Protein AF-E4MRN5-F1 (afdb_monomer)

InterPro domains:
  IPR029115 Bacterial toxin 23 [PF15528] (58-237)

Organism: NCBI:txid873517

pLDDT: mean 83.66, std 15.99, range [20.12, 97.62]

Mean predicted aligned error: 7.87 Å

Secondary structure (DSSP, 8-state):
------S----TTHHHHHHHHHHHHHHHHHHSPPEEEE-SSSEEEEEEEEEEEETTEEEEEEEEEEEEEETTEEEEEEEEEEEETTEEEEEEEEEEEETTEEEEEEEEEEESTT-EEEEEEEEEETTEEEEEEEGGGTT----SEEEEEEEEETTEEEEEEEEE----TT--EETT-B-TTSPBPPPBTTB---EETT-BEEE-EEEEEEE-STTEEEEEEEE-HHHHIIIIIHHHHH-GGG--PBP-B-TT---EEEEEEEE--TT---

Structure (mmCIF, N/CA/C/O backbone):
data_AF-E4MRN5-F1
#
_entry.id   AF-E4MRN5-F1
#
loop_
_atom_site.group_PDB
_atom_site.id
_atom_site.type_symbol
_atom_site.label_atom_id
_atom_site.label_alt_id
_atom_site.label_comp_id
_atom_site.label_asym_id
_atom_site.label_entity_id
_atom_site.label_seq_id
_atom_site.pdbx_PDB_ins_code
_atom_site.Cartn_x
_atom_site.Cartn_y
_atom_site.Cartn_z
_atom_site.occupancy
_atom_site.B_iso_or_equiv
_atom_site.auth_seq_id
_atom_site.auth_comp_id
_atom_site.auth_asym_id
_atom_site.auth_atom_id
_atom_site.pdbx_PDB_model_num
ATOM 1 N N . MET A 1 1 ? 28.197 -2.721 -2.420 1.00 23.64 1 MET A N 1
ATOM 2 C CA . MET A 1 1 ? 27.362 -3.846 -2.892 1.00 23.64 1 MET A CA 1
ATOM 3 C C . MET A 1 1 ? 26.631 -4.424 -1.687 1.00 23.64 1 MET A C 1
ATOM 5 O O . MET A 1 1 ? 27.196 -5.245 -0.983 1.00 23.64 1 MET A O 1
ATOM 9 N N . GLY A 1 2 ? 25.440 -3.910 -1.379 1.00 20.12 2 GLY A N 1
ATOM 10 C CA . GLY A 1 2 ? 24.585 -4.400 -0.294 1.00 20.12 2 GLY A CA 1
ATOM 11 C C . GLY A 1 2 ? 23.224 -4.719 -0.893 1.00 20.12 2 GLY A C 1
ATOM 12 O O . GLY A 1 2 ? 22.553 -3.817 -1.382 1.00 20.12 2 GLY A O 1
ATOM 13 N N . GLY A 1 3 ? 22.887 -6.006 -0.970 1.00 22.45 3 GLY A N 1
ATOM 14 C CA . GLY A 1 3 ? 21.656 -6.480 -1.590 1.00 22.45 3 GLY A CA 1
ATOM 15 C C . GLY A 1 3 ? 20.442 -6.113 -0.744 1.00 22.45 3 GLY A C 1
ATOM 16 O O . GLY A 1 3 ? 20.312 -6.561 0.393 1.00 22.45 3 GLY A O 1
ATOM 17 N N . PHE A 1 4 ? 19.553 -5.310 -1.318 1.00 29.12 4 PHE A N 1
ATOM 18 C CA . PHE A 1 4 ? 18.252 -4.979 -0.755 1.00 29.12 4 PHE A CA 1
ATOM 19 C C . PHE A 1 4 ? 17.321 -6.198 -0.842 1.00 29.12 4 PHE A C 1
ATOM 21 O O . PHE A 1 4 ? 16.867 -6.605 -1.916 1.00 29.12 4 PHE A O 1
ATOM 28 N N . SER A 1 5 ? 17.010 -6.801 0.306 1.00 26.25 5 SER A N 1
ATOM 29 C CA . SER A 1 5 ? 15.990 -7.846 0.396 1.00 26.25 5 SER A CA 1
ATOM 30 C C . SER A 1 5 ? 14.602 -7.214 0.519 1.00 26.25 5 SER A C 1
ATOM 32 O O . SER A 1 5 ? 13.999 -7.212 1.589 1.00 26.25 5 SER A O 1
ATOM 34 N N . LEU A 1 6 ? 14.071 -6.702 -0.597 1.00 32.97 6 LEU A N 1
ATOM 35 C CA . LEU A 1 6 ? 12.626 -6.499 -0.745 1.00 32.97 6 LEU A CA 1
ATOM 36 C C . LEU A 1 6 ? 11.926 -7.836 -0.486 1.00 32.97 6 LEU A C 1
ATOM 38 O O . LEU A 1 6 ? 12.240 -8.824 -1.160 1.00 32.97 6 LEU A O 1
ATOM 42 N N . ALA A 1 7 ? 11.008 -7.857 0.479 1.00 37.59 7 ALA A N 1
ATOM 43 C CA . ALA A 1 7 ? 10.186 -9.007 0.818 1.00 37.59 7 ALA A CA 1
ATOM 44 C C . ALA A 1 7 ? 9.210 -9.327 -0.328 1.00 37.59 7 ALA A C 1
ATOM 46 O O . ALA A 1 7 ? 8.043 -8.950 -0.319 1.00 37.59 7 ALA A O 1
ATOM 47 N N . ALA A 1 8 ? 9.708 -10.027 -1.339 1.00 37.22 8 ALA A N 1
ATOM 48 C CA . ALA A 1 8 ? 8.904 -10.734 -2.319 1.00 37.22 8 ALA A CA 1
ATOM 49 C C . ALA A 1 8 ? 9.748 -11.887 -2.868 1.00 37.22 8 ALA A C 1
ATOM 51 O O . ALA A 1 8 ? 10.896 -11.680 -3.232 1.00 37.22 8 ALA A O 1
ATOM 52 N N . GLY A 1 9 ? 9.200 -13.101 -2.910 1.00 36.22 9 GLY A N 1
ATOM 53 C CA . GLY A 1 9 ? 9.838 -14.267 -3.526 1.00 36.22 9 GLY A CA 1
ATOM 54 C C . GLY A 1 9 ? 10.846 -14.997 -2.630 1.00 36.22 9 GLY A C 1
ATOM 55 O O . GLY A 1 9 ? 12.038 -14.709 -2.654 1.00 36.22 9 GLY A O 1
ATOM 56 N N . GLY A 1 10 ? 10.375 -16.007 -1.891 1.00 33.97 10 GLY A N 1
ATOM 57 C CA . GLY A 1 10 ? 11.235 -16.931 -1.147 1.00 33.97 10 GLY A CA 1
ATOM 58 C C . GLY A 1 10 ? 10.675 -18.356 -1.088 1.00 33.97 10 GLY A C 1
ATOM 59 O O . GLY A 1 10 ? 9.657 -18.576 -0.446 1.00 33.97 10 GLY A O 1
ATOM 60 N N . SER A 1 11 ? 11.369 -19.267 -1.787 1.00 36.44 11 SER A N 1
ATOM 61 C CA . SER A 1 11 ? 11.607 -20.716 -1.575 1.00 36.44 11 SER A CA 1
ATOM 62 C C . SER A 1 11 ? 10.561 -21.616 -0.874 1.00 36.44 11 SER A C 1
ATOM 64 O O . SER A 1 11 ? 10.035 -21.317 0.194 1.00 36.44 11 SER A O 1
ATOM 66 N N . LEU A 1 12 ? 10.409 -22.838 -1.412 1.00 39.00 12 LEU A N 1
ATOM 67 C CA . LEU A 1 12 ? 9.644 -23.981 -0.874 1.00 39.00 12 LEU A CA 1
ATOM 68 C C . LEU A 1 12 ? 10.042 -24.416 0.562 1.00 39.00 12 LEU A C 1
ATOM 70 O O . LEU A 1 12 ? 9.355 -25.233 1.166 1.00 39.00 12 LEU A O 1
ATOM 74 N N . SER A 1 13 ? 11.111 -23.856 1.141 1.00 38.59 13 SER A N 1
ATOM 75 C CA . SER A 1 13 ? 11.492 -24.013 2.558 1.00 38.59 13 SER A CA 1
ATOM 76 C C . SER A 1 13 ? 10.595 -23.228 3.542 1.00 38.59 13 SER A C 1
ATOM 78 O O . SER A 1 13 ? 10.839 -23.233 4.749 1.00 38.59 13 SER A O 1
ATOM 80 N N . GLY A 1 14 ? 9.567 -22.533 3.040 1.00 46.12 14 GLY A N 1
ATOM 81 C CA . GLY A 1 14 ? 8.774 -21.530 3.756 1.00 46.12 14 GLY A CA 1
ATOM 82 C C . GLY A 1 14 ? 7.795 -22.019 4.830 1.00 46.12 14 GLY A C 1
ATOM 83 O O . GLY A 1 14 ? 7.380 -21.197 5.634 1.00 46.12 14 GLY A O 1
ATOM 84 N N . GLY A 1 15 ? 7.437 -23.306 4.918 1.00 49.66 15 GLY A N 1
ATOM 85 C CA . GLY A 1 15 ? 6.412 -23.774 5.874 1.00 49.66 15 GLY A CA 1
ATOM 86 C C . GLY A 1 15 ? 6.812 -23.646 7.353 1.00 49.66 15 GLY A C 1
ATOM 87 O O . GLY A 1 15 ? 6.045 -23.141 8.171 1.00 49.66 15 GLY A O 1
ATOM 88 N N . LEU A 1 16 ? 8.042 -24.044 7.690 1.00 48.53 16 LEU A N 1
ATOM 89 C CA . LEU A 1 16 ? 8.582 -23.989 9.058 1.00 48.53 16 LEU A CA 1
ATOM 90 C C . LEU A 1 16 ? 8.956 -22.558 9.474 1.00 48.53 16 LEU A C 1
ATOM 92 O O . LEU A 1 16 ? 8.671 -22.143 10.595 1.00 48.53 16 LEU A O 1
ATOM 96 N N . SER A 1 17 ? 9.529 -21.778 8.551 1.00 56.53 17 SER A N 1
ATOM 97 C CA . SER A 1 17 ? 9.817 -20.354 8.776 1.00 56.53 17 SER A CA 1
ATOM 98 C C . SER A 1 17 ? 8.531 -19.532 8.903 1.00 56.53 17 SER A C 1
ATOM 100 O O . SER A 1 17 ? 8.453 -18.657 9.761 1.00 56.53 17 SER A O 1
ATOM 102 N N . PHE A 1 18 ? 7.490 -19.859 8.130 1.00 58.31 18 PHE A N 1
ATOM 103 C CA . PHE A 1 18 ? 6.170 -19.251 8.268 1.00 58.31 18 PHE A CA 1
ATOM 104 C C . PHE A 1 18 ? 5.538 -19.577 9.621 1.00 58.31 18 PHE A C 1
ATOM 106 O O . PHE A 1 18 ? 5.106 -18.657 10.303 1.00 58.31 18 PHE A O 1
ATOM 113 N N . ALA A 1 19 ? 5.522 -20.848 10.041 1.00 59.00 19 ALA A N 1
ATOM 114 C CA . ALA A 1 19 ? 4.972 -21.247 11.339 1.00 59.00 19 ALA A CA 1
ATOM 115 C C . ALA A 1 19 ? 5.726 -20.600 12.519 1.00 59.00 19 ALA A C 1
ATOM 117 O O . ALA A 1 19 ? 5.101 -20.147 13.477 1.00 59.00 19 ALA A O 1
ATOM 118 N N . GLY A 1 20 ? 7.057 -20.490 12.424 1.00 58.22 20 GLY A N 1
ATOM 119 C CA . GLY A 1 20 ? 7.885 -19.786 13.407 1.00 58.22 20 GLY A CA 1
ATOM 120 C C . GLY A 1 20 ? 7.599 -18.282 13.459 1.00 58.22 20 GLY A C 1
ATOM 121 O O . GLY A 1 20 ? 7.317 -17.750 14.530 1.00 58.22 20 GLY A O 1
ATOM 122 N N . ASN A 1 21 ? 7.586 -17.602 12.308 1.00 63.09 21 ASN A N 1
ATOM 123 C CA . ASN A 1 21 ? 7.248 -16.175 12.218 1.00 63.09 21 ASN A CA 1
ATOM 124 C C . ASN A 1 21 ? 5.800 -15.903 12.651 1.00 63.09 21 ASN A C 1
ATOM 126 O O . ASN A 1 21 ? 5.520 -14.891 13.291 1.00 63.09 21 ASN A O 1
ATOM 130 N N . TYR A 1 22 ? 4.886 -16.826 12.345 1.00 62.41 22 TYR A N 1
ATOM 131 C CA . TYR A 1 22 ? 3.503 -16.812 12.802 1.00 62.41 22 TYR A CA 1
ATOM 132 C C . TYR A 1 22 ? 3.427 -16.861 14.321 1.00 62.41 22 TYR A C 1
ATOM 134 O O . TYR A 1 22 ? 2.766 -16.007 14.913 1.00 62.41 22 TYR A O 1
ATOM 142 N N . MET A 1 23 ? 4.111 -17.824 14.943 1.00 61.72 23 MET A N 1
ATOM 143 C CA . MET A 1 23 ? 4.140 -17.956 16.394 1.00 61.72 23 MET A CA 1
ATOM 144 C C . MET A 1 23 ? 4.725 -16.689 17.015 1.00 61.72 23 MET A C 1
ATOM 146 O O . MET A 1 23 ? 4.081 -16.087 17.858 1.00 61.72 23 MET A O 1
ATOM 150 N N . LEU A 1 24 ? 5.875 -16.209 16.540 1.00 61.75 24 LEU A N 1
ATOM 151 C CA . LEU A 1 24 ? 6.529 -15.022 17.097 1.00 61.75 24 LEU A CA 1
ATOM 152 C C . LEU A 1 24 ? 5.688 -13.748 16.954 1.00 61.75 24 LEU A C 1
ATOM 154 O O . LEU A 1 24 ? 5.516 -13.024 17.932 1.00 61.75 24 LEU A O 1
ATOM 158 N N . SER A 1 25 ? 5.132 -13.480 15.770 1.00 58.97 25 SER A N 1
ATOM 159 C CA . SER A 1 25 ? 4.287 -12.302 15.540 1.00 58.97 25 SER A CA 1
ATOM 160 C C . SER A 1 25 ? 2.986 -12.375 16.331 1.00 58.97 25 SER A C 1
ATOM 162 O O . SER A 1 25 ? 2.617 -11.405 16.988 1.00 58.97 25 SER A O 1
ATOM 164 N N . SER A 1 26 ? 2.314 -13.531 16.319 1.00 60.97 26 SER A N 1
ATOM 165 C CA . SER A 1 26 ? 1.049 -13.712 17.036 1.00 60.97 26 SER A CA 1
ATOM 166 C C . SER A 1 26 ? 1.267 -13.643 18.544 1.00 60.97 26 SER A C 1
ATOM 168 O O . SER A 1 26 ? 0.521 -12.952 19.228 1.00 60.97 26 SER A O 1
ATOM 170 N N . THR A 1 27 ? 2.320 -14.283 19.064 1.00 60.97 27 THR A N 1
ATOM 171 C CA . THR A 1 27 ? 2.704 -14.208 20.477 1.00 60.97 27 THR A CA 1
ATOM 172 C C . THR A 1 27 ? 3.045 -12.770 20.866 1.00 60.97 27 THR A C 1
ATOM 174 O O . THR A 1 27 ? 2.460 -12.252 21.814 1.00 60.97 27 THR A O 1
ATOM 177 N N . PHE A 1 28 ? 3.902 -12.073 20.118 1.00 62.91 28 PHE A N 1
ATOM 178 C CA . PHE A 1 28 ? 4.263 -10.691 20.440 1.00 62.91 28 PHE A CA 1
ATOM 179 C C . PHE A 1 28 ? 3.058 -9.741 20.394 1.00 62.91 28 PHE A C 1
ATOM 181 O O . PHE A 1 28 ? 2.803 -9.022 21.359 1.00 62.91 28 PHE A O 1
ATOM 188 N N . ASN A 1 29 ? 2.272 -9.775 19.315 1.00 61.34 29 ASN A N 1
ATOM 189 C CA . ASN A 1 29 ? 1.096 -8.914 19.172 1.00 61.34 29 ASN A CA 1
ATOM 190 C C . ASN A 1 29 ? -0.017 -9.287 20.171 1.00 61.34 29 ASN A C 1
ATOM 192 O O . ASN A 1 29 ? -0.819 -8.430 20.530 1.00 61.34 29 ASN A O 1
ATOM 196 N N . SER A 1 30 ? -0.058 -10.533 20.665 1.00 59.81 30 SER A N 1
ATOM 197 C CA . SER A 1 30 ? -0.961 -10.927 21.758 1.00 59.81 30 SER A CA 1
ATOM 198 C C . SER A 1 30 ? -0.538 -10.368 23.120 1.00 59.81 30 SER A C 1
ATOM 200 O O . SER A 1 30 ? -1.404 -10.064 23.936 1.00 59.81 30 SER A O 1
ATOM 202 N N . PHE A 1 31 ? 0.768 -10.184 23.355 1.00 58.66 31 PHE A N 1
ATOM 203 C CA . PHE A 1 31 ? 1.300 -9.565 24.576 1.00 58.66 31 PHE A CA 1
ATOM 204 C C . PHE A 1 31 ? 1.281 -8.033 24.538 1.00 58.66 31 PHE A C 1
ATOM 206 O O . PHE A 1 31 ? 1.364 -7.399 25.588 1.00 58.66 31 PHE A O 1
ATOM 213 N N . MET A 1 32 ? 1.141 -7.433 23.353 1.00 65.50 32 MET A N 1
ATOM 214 C CA . MET A 1 32 ? 0.971 -5.990 23.171 1.00 65.50 32 MET A CA 1
ATOM 215 C C . MET A 1 32 ? -0.350 -5.668 22.462 1.00 65.50 32 MET A C 1
ATOM 217 O O . MET A 1 32 ? -0.341 -5.119 21.356 1.00 65.50 32 MET A O 1
ATOM 221 N N . PRO A 1 33 ? -1.506 -6.002 23.071 1.00 64.06 33 PRO A N 1
ATOM 222 C CA . PRO A 1 33 ? -2.785 -5.617 22.504 1.00 64.06 33 PRO A CA 1
ATOM 223 C C . PRO A 1 33 ? -2.863 -4.091 22.422 1.00 64.06 33 PRO A C 1
ATOM 225 O O . PRO A 1 33 ? -2.306 -3.372 23.256 1.00 64.06 33 PRO A O 1
ATOM 228 N N . SER A 1 34 ? -3.587 -3.587 21.425 1.00 69.75 34 SER A N 1
ATOM 229 C CA . SER A 1 34 ? -3.916 -2.167 21.377 1.00 69.75 34 SER A CA 1
ATOM 230 C C . SER A 1 34 ? -4.594 -1.769 22.687 1.00 69.75 34 SER A C 1
ATOM 232 O O . SER A 1 34 ? -5.610 -2.367 23.051 1.00 69.75 34 SER A O 1
ATOM 234 N N . PHE A 1 35 ? -4.068 -0.767 23.383 1.00 78.00 35 PHE A N 1
ATOM 235 C CA . PHE A 1 35 ? -4.734 -0.234 24.562 1.00 78.00 35 PHE A CA 1
ATOM 236 C C . PHE A 1 35 ? -5.622 0.935 24.153 1.00 78.00 35 PHE A C 1
ATOM 238 O O . PHE A 1 35 ? -5.234 1.769 23.335 1.00 78.00 35 PHE A O 1
ATOM 245 N N . ASN A 1 36 ? -6.831 0.972 24.709 1.00 83.88 36 ASN A N 1
ATOM 246 C CA . ASN A 1 36 ? -7.817 2.016 24.472 1.00 83.88 36 ASN A CA 1
ATOM 247 C C . ASN A 1 36 ? -8.167 2.678 25.807 1.00 83.88 36 ASN A C 1
ATOM 249 O O . ASN A 1 36 ? -8.676 2.019 26.711 1.00 83.88 36 ASN A O 1
ATOM 253 N N . ILE A 1 37 ? -7.878 3.968 25.925 1.00 87.69 37 ILE A N 1
ATOM 254 C CA . ILE A 1 37 ? -8.114 4.781 27.113 1.00 87.69 37 ILE A CA 1
ATOM 255 C C . ILE A 1 37 ? -9.322 5.678 26.820 1.00 87.69 37 ILE A C 1
ATOM 257 O O . ILE A 1 37 ? -9.206 6.599 26.004 1.00 87.69 37 ILE A O 1
ATOM 261 N N . PRO A 1 38 ? -10.491 5.433 27.438 1.00 88.00 38 PRO A N 1
ATOM 262 C CA . PRO A 1 38 ? -11.614 6.354 27.334 1.00 88.00 38 PRO A CA 1
ATOM 263 C C . PRO A 1 38 ? -11.243 7.679 28.014 1.00 88.00 38 PRO A C 1
ATOM 265 O O . PRO A 1 38 ? -10.859 7.701 29.180 1.00 88.00 38 PRO A O 1
ATOM 268 N N . ILE A 1 39 ? -11.339 8.783 27.272 1.00 88.94 39 ILE A N 1
ATOM 269 C CA . ILE A 1 39 ? -11.127 10.147 27.785 1.00 88.94 39 ILE A CA 1
ATOM 270 C C . ILE A 1 39 ? -12.458 10.705 28.303 1.00 88.94 39 ILE A C 1
ATOM 272 O O . ILE A 1 39 ? -12.505 11.406 29.310 1.00 88.94 39 ILE A O 1
ATOM 276 N N . SER A 1 40 ? -13.554 10.390 27.608 1.00 89.06 40 SER A N 1
ATOM 277 C CA . SER A 1 40 ? -14.920 10.740 27.997 1.00 89.06 40 SER A CA 1
ATOM 278 C C . SER A 1 40 ? -15.914 9.722 27.432 1.00 89.06 40 SER A C 1
ATOM 280 O O . SER A 1 40 ? -15.518 8.748 26.794 1.00 89.06 40 SER A O 1
ATOM 282 N N . ASN A 1 41 ? -17.215 9.968 27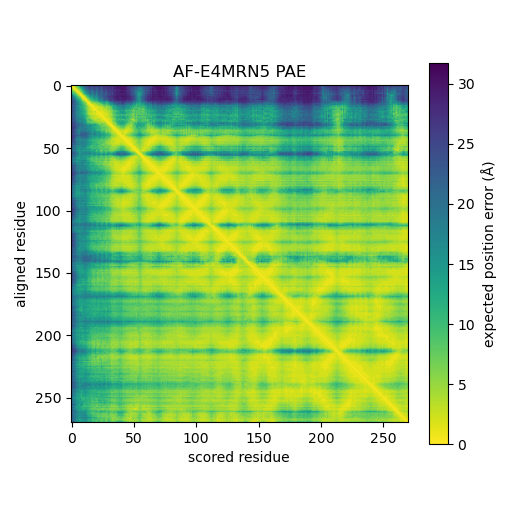.612 1.00 87.94 41 ASN A N 1
ATOM 283 C CA . ASN A 1 41 ? -18.283 9.102 27.095 1.00 87.94 41 ASN A CA 1
ATOM 284 C C . ASN A 1 41 ? -18.231 8.895 25.574 1.00 87.94 41 ASN A C 1
ATOM 286 O O . ASN A 1 41 ? -18.750 7.902 25.074 1.00 87.94 41 ASN A O 1
ATOM 290 N N . ASN A 1 42 ? -17.629 9.832 24.840 1.00 93.62 42 ASN A N 1
ATOM 291 C CA . ASN A 1 42 ? -17.606 9.812 23.381 1.00 93.62 42 ASN A CA 1
ATOM 292 C C . ASN A 1 42 ? -16.193 9.837 22.800 1.00 93.62 42 ASN A C 1
ATOM 294 O O . ASN A 1 42 ? -16.054 9.599 21.606 1.00 93.62 42 ASN A O 1
ATOM 298 N N . PHE A 1 43 ? -15.162 10.130 23.597 1.00 93.38 43 PHE A N 1
ATOM 299 C CA . PHE A 1 43 ? -13.780 10.225 23.129 1.00 93.38 43 PHE A CA 1
ATOM 300 C C . PHE A 1 43 ? -12.911 9.130 23.731 1.00 93.38 43 PHE A C 1
ATOM 302 O O . PHE A 1 43 ? -12.946 8.893 24.939 1.00 93.38 43 PHE A O 1
ATOM 309 N N . SER A 1 44 ? -12.058 8.528 22.908 1.00 94.06 44 SER A N 1
ATOM 310 C CA . SER A 1 44 ? -11.029 7.607 23.373 1.00 94.06 44 SER A CA 1
ATOM 311 C C . SER A 1 44 ? -9.701 7.839 22.666 1.00 94.06 44 SER A C 1
ATOM 313 O O . SER A 1 44 ? -9.643 8.273 21.516 1.00 94.06 44 SER A O 1
ATOM 315 N N . PHE A 1 45 ? -8.619 7.550 23.372 1.00 92.44 45 PHE A N 1
ATOM 316 C CA . PHE A 1 45 ? -7.287 7.454 22.802 1.00 92.44 45 PHE A CA 1
ATOM 317 C C . PHE A 1 45 ? -6.926 5.984 22.660 1.00 92.44 45 PHE A C 1
ATOM 319 O O . PHE A 1 45 ? -7.126 5.210 23.591 1.00 92.44 45 PHE A O 1
ATOM 326 N N . SER A 1 46 ? -6.367 5.586 21.527 1.00 88.38 46 SER A N 1
ATOM 327 C CA . SER A 1 46 ? -5.874 4.226 21.343 1.00 88.38 46 SER A CA 1
ATOM 328 C C . SER A 1 46 ? -4.444 4.238 20.850 1.00 88.38 46 SER A C 1
ATOM 330 O O . SER A 1 46 ? -4.092 5.052 19.998 1.00 88.38 46 SER A O 1
ATOM 332 N N . ALA A 1 47 ? -3.636 3.303 21.334 1.00 86.19 47 ALA A N 1
ATOM 333 C CA . ALA A 1 47 ? -2.309 3.064 20.796 1.00 86.19 47 ALA A CA 1
ATOM 334 C C . ALA A 1 47 ? -2.054 1.571 20.624 1.00 86.19 47 ALA A C 1
ATOM 336 O O . ALA A 1 47 ? -2.546 0.744 21.390 1.00 86.19 47 ALA A O 1
ATOM 337 N N . SER A 1 48 ? -1.290 1.229 19.595 1.00 83.69 48 SER A N 1
ATOM 338 C CA . SER A 1 48 ? -0.934 -0.147 19.271 1.00 83.69 48 SER A CA 1
ATOM 339 C C . SER A 1 48 ? 0.508 -0.207 18.801 1.00 83.69 48 SER A C 1
ATOM 341 O O . SER A 1 48 ? 0.861 0.470 17.832 1.00 83.69 48 SER A O 1
ATOM 343 N N . LEU A 1 49 ? 1.308 -1.040 19.457 1.00 80.88 49 LEU A N 1
ATOM 344 C CA . LEU A 1 49 ? 2.596 -1.481 18.944 1.00 80.88 49 LEU A CA 1
ATOM 345 C C . LEU A 1 49 ? 2.384 -2.792 18.187 1.00 80.88 49 LEU A C 1
ATOM 347 O O . LEU A 1 49 ? 1.533 -3.594 18.571 1.00 80.88 49 LEU A O 1
ATOM 351 N N . GLY A 1 50 ? 3.154 -3.036 17.137 1.00 75.31 50 GLY A N 1
ATOM 352 C CA . GLY A 1 50 ? 3.129 -4.329 16.482 1.00 75.31 50 GLY A CA 1
ATOM 353 C C . GLY A 1 50 ? 4.425 -4.700 15.792 1.00 75.31 50 GLY A C 1
ATOM 354 O O . GLY A 1 50 ? 5.215 -3.848 15.379 1.00 75.31 50 GLY A O 1
ATOM 355 N N . LEU A 1 51 ? 4.601 -6.012 15.666 1.00 78.31 51 LEU A N 1
ATOM 356 C CA . LEU A 1 51 ? 5.643 -6.642 14.871 1.00 78.31 51 LEU A CA 1
ATOM 357 C C . LEU A 1 51 ? 5.050 -7.290 13.629 1.00 78.31 51 LEU A C 1
ATOM 359 O O . LEU A 1 51 ? 4.000 -7.940 13.687 1.00 78.31 51 LEU A O 1
ATOM 363 N N . GLY A 1 52 ? 5.757 -7.150 12.511 1.00 69.75 52 GLY A N 1
ATOM 364 C CA . GLY A 1 52 ? 5.447 -7.839 11.267 1.00 69.75 52 GLY A CA 1
ATOM 365 C C . GLY A 1 52 ? 6.643 -8.552 10.665 1.00 69.75 52 GLY A C 1
ATOM 366 O O . GLY A 1 52 ? 7.778 -8.109 10.787 1.00 69.75 52 GLY A O 1
ATOM 367 N N . PHE A 1 53 ? 6.372 -9.672 10.011 1.00 69.88 53 PHE A N 1
ATOM 368 C CA . PHE A 1 53 ? 7.351 -10.491 9.318 1.00 69.88 53 PHE A CA 1
ATOM 369 C C . PHE A 1 53 ? 6.876 -10.678 7.876 1.00 69.88 53 PHE A C 1
ATOM 371 O O . PHE A 1 53 ? 5.899 -11.384 7.603 1.00 69.88 53 PHE A O 1
ATOM 378 N N . GLY A 1 54 ? 7.566 -10.011 6.953 1.00 61.66 54 GLY A N 1
ATOM 379 C CA . GLY A 1 54 ? 7.478 -10.285 5.517 1.00 61.66 54 GLY A CA 1
ATOM 380 C C . GLY A 1 54 ? 8.494 -11.354 5.123 1.00 61.66 54 GLY A C 1
ATOM 381 O O . GLY A 1 54 ? 9.314 -11.755 5.948 1.00 61.66 54 GLY A O 1
ATOM 382 N N . SER A 1 55 ? 8.467 -11.820 3.872 1.00 54.81 55 SER A N 1
ATOM 383 C CA . SER A 1 55 ? 9.408 -12.812 3.329 1.00 54.81 55 SER A CA 1
ATOM 384 C C . SER A 1 55 ? 10.876 -12.339 3.375 1.00 54.81 55 SER A C 1
ATOM 386 O O . SER A 1 55 ? 11.433 -11.935 2.356 1.00 54.81 55 SER A O 1
ATOM 388 N N . GLY A 1 56 ? 11.481 -12.395 4.567 1.00 53.88 56 GLY A N 1
ATOM 389 C CA . GLY A 1 56 ? 12.890 -12.122 4.856 1.00 53.88 56 GLY A CA 1
ATOM 390 C C . GLY A 1 56 ? 13.190 -11.025 5.889 1.00 53.88 56 GLY A C 1
ATOM 391 O O . GLY A 1 56 ? 14.359 -10.863 6.223 1.00 53.88 56 GLY A O 1
ATOM 392 N N . THR A 1 57 ? 12.212 -10.268 6.405 1.00 63.06 57 THR A N 1
ATOM 393 C CA . THR A 1 57 ? 12.501 -9.050 7.200 1.00 63.06 57 THR A CA 1
ATOM 394 C C . THR A 1 57 ? 11.531 -8.813 8.354 1.00 63.06 57 THR A C 1
ATOM 396 O O . THR A 1 57 ? 10.322 -9.012 8.208 1.00 63.06 57 THR A O 1
ATOM 399 N N . LEU A 1 58 ? 12.069 -8.301 9.465 1.00 74.19 58 LEU A N 1
ATOM 400 C CA . LEU A 1 58 ? 11.312 -7.798 10.609 1.00 74.19 58 LEU A CA 1
ATOM 401 C C . LEU A 1 58 ? 10.860 -6.356 10.353 1.00 74.19 58 LEU A C 1
ATOM 403 O O . LEU A 1 58 ? 11.654 -5.525 9.918 1.00 74.19 58 LEU A O 1
ATOM 407 N N . GLY A 1 59 ? 9.602 -6.068 10.657 1.00 75.88 59 GLY A N 1
ATOM 408 C CA . GLY A 1 59 ? 9.046 -4.727 10.726 1.00 75.88 59 GLY A CA 1
ATOM 409 C C . GLY A 1 59 ? 8.498 -4.428 12.116 1.00 75.88 59 GLY A C 1
ATOM 410 O O . GLY A 1 59 ? 7.975 -5.313 12.797 1.00 75.88 59 GLY A O 1
ATOM 411 N N . LEU A 1 60 ? 8.620 -3.171 12.520 1.00 82.75 60 LEU A N 1
ATOM 412 C CA . LEU A 1 60 ? 8.178 -2.617 13.797 1.00 82.75 60 LEU A CA 1
ATOM 413 C C . LEU A 1 60 ? 7.267 -1.431 13.508 1.00 82.75 60 LEU A C 1
ATOM 415 O O . LEU A 1 60 ? 7.610 -0.599 12.674 1.00 82.75 60 LEU A O 1
ATOM 419 N N . GLY A 1 61 ? 6.137 -1.325 14.200 1.00 84.25 61 GLY A N 1
ATOM 420 C CA . GLY A 1 61 ? 5.221 -0.200 14.035 1.00 84.25 61 GLY A CA 1
ATOM 421 C C . GLY A 1 61 ? 4.590 0.232 15.350 1.00 84.25 61 GLY A C 1
ATOM 422 O O . GLY A 1 61 ? 4.239 -0.606 16.175 1.00 84.25 61 GLY A O 1
ATOM 423 N N . LEU A 1 62 ? 4.422 1.540 15.524 1.00 86.69 62 LEU A N 1
ATOM 424 C CA . LEU A 1 62 ? 3.632 2.160 16.582 1.00 86.69 62 LEU A CA 1
ATOM 425 C C . LEU A 1 62 ? 2.576 3.049 15.936 1.00 86.69 62 LEU A C 1
ATOM 427 O O . LEU A 1 62 ? 2.916 3.960 15.187 1.00 86.69 62 LEU A O 1
ATOM 431 N N . ASN A 1 63 ? 1.314 2.836 16.292 1.00 88.62 63 ASN A N 1
ATOM 432 C CA . ASN A 1 63 ? 0.214 3.705 15.898 1.00 88.62 63 ASN A CA 1
ATOM 433 C C . ASN A 1 63 ? -0.476 4.276 17.126 1.00 88.62 63 ASN A C 1
ATOM 435 O O . ASN A 1 63 ? -0.659 3.578 18.121 1.00 88.62 63 ASN A O 1
ATOM 439 N N . THR A 1 64 ? -0.924 5.516 17.013 1.00 90.25 64 THR A N 1
ATOM 440 C CA . THR A 1 64 ? -1.783 6.195 17.976 1.00 90.25 64 THR A CA 1
ATOM 441 C C . THR A 1 64 ? -2.992 6.782 17.255 1.00 90.25 64 THR A C 1
ATOM 443 O O . THR A 1 64 ? -2.930 7.106 16.069 1.00 90.25 64 THR A O 1
ATOM 446 N N . SER A 1 65 ? -4.124 6.889 17.945 1.00 92.56 65 SER A N 1
ATOM 447 C CA . SER A 1 65 ? -5.347 7.472 17.396 1.00 92.56 65 SER A CA 1
ATOM 448 C C . SER A 1 65 ? -6.204 8.121 18.472 1.00 92.56 65 SER A C 1
ATOM 450 O O . SER A 1 65 ? -6.275 7.648 19.604 1.00 92.56 65 SER A O 1
ATOM 452 N N . LEU A 1 66 ? -6.866 9.207 18.093 1.00 94.12 66 LEU A N 1
ATOM 453 C CA . LEU A 1 66 ? -7.976 9.811 18.807 1.00 94.12 66 LEU A CA 1
ATOM 454 C C . LEU A 1 66 ? -9.258 9.416 18.090 1.00 94.12 66 LEU A C 1
ATOM 456 O O . LEU A 1 66 ? -9.400 9.634 16.887 1.00 94.12 66 LEU A O 1
ATOM 460 N N . ASN A 1 67 ? -10.190 8.848 18.837 1.00 94.81 67 ASN A N 1
ATOM 461 C CA . ASN A 1 67 ? -11.443 8.328 18.325 1.00 94.81 67 ASN A CA 1
ATOM 462 C C . ASN A 1 67 ? -12.599 9.071 18.986 1.00 94.81 67 ASN A C 1
ATOM 464 O O . ASN A 1 67 ? -12.588 9.313 20.192 1.00 94.81 67 ASN A O 1
ATOM 468 N N . TYR A 1 68 ? -13.600 9.420 18.189 1.00 95.75 68 TYR A N 1
ATOM 469 C CA . TYR A 1 68 ? -14.865 9.978 18.638 1.00 95.75 68 TYR A CA 1
ATOM 470 C C . TYR A 1 68 ? -15.996 9.067 18.183 1.00 95.75 68 TYR A C 1
ATOM 472 O O . TYR A 1 68 ? -16.020 8.665 17.023 1.00 95.75 68 TYR A O 1
ATOM 480 N N . THR A 1 69 ? -16.937 8.742 19.062 1.00 95.25 69 THR A N 1
ATOM 481 C CA . THR A 1 69 ? -18.139 7.970 18.721 1.00 95.25 69 THR A CA 1
ATOM 482 C C . THR A 1 69 ? -19.351 8.563 19.423 1.00 95.25 69 THR A C 1
ATOM 484 O O . THR A 1 69 ? -19.331 8.767 20.634 1.00 95.25 69 THR A O 1
ATOM 487 N N . ASN A 1 70 ? -20.419 8.837 18.677 1.00 95.94 70 ASN A N 1
ATOM 488 C CA . ASN A 1 70 ? -21.695 9.310 19.203 1.00 95.94 70 ASN A CA 1
ATOM 489 C C . ASN A 1 70 ? -22.853 8.716 18.391 1.00 95.94 70 ASN A C 1
ATOM 491 O O . ASN A 1 70 ? -23.093 9.110 17.247 1.00 95.94 70 ASN A O 1
ATOM 495 N N . GLY A 1 71 ? -23.554 7.749 18.988 1.00 94.31 71 GLY A N 1
ATOM 496 C CA . GLY A 1 71 ? -24.581 6.969 18.300 1.00 94.31 71 GLY A CA 1
ATOM 497 C C . GLY A 1 71 ? -24.016 6.299 17.045 1.00 94.31 71 GLY A C 1
ATOM 498 O O . GLY A 1 71 ? -23.012 5.596 17.109 1.00 94.31 71 GLY A O 1
ATOM 499 N N . ASP A 1 72 ? -24.639 6.570 15.899 1.00 95.69 72 ASP A N 1
ATOM 500 C CA . ASP A 1 72 ? -24.248 6.012 14.597 1.00 95.69 72 ASP A CA 1
ATOM 501 C C . ASP A 1 72 ? -23.046 6.714 13.941 1.00 95.69 72 ASP A C 1
ATOM 503 O O . ASP A 1 72 ? -22.618 6.306 12.854 1.00 95.69 72 ASP A O 1
ATOM 507 N N . PHE A 1 73 ? -22.549 7.806 14.530 1.00 96.69 73 PHE A N 1
ATOM 508 C CA . PHE A 1 73 ? -21.412 8.558 14.012 1.00 96.69 73 PHE A CA 1
ATOM 509 C C . PHE A 1 73 ? -20.121 8.162 14.727 1.00 96.69 73 PHE A C 1
ATOM 511 O O . PHE A 1 73 ? -20.068 8.137 15.956 1.00 96.69 73 PHE A O 1
ATOM 518 N N . SER A 1 74 ? -19.055 7.937 13.963 1.00 96.44 74 SER A N 1
ATOM 519 C CA . SER A 1 74 ? -17.706 7.748 14.496 1.00 96.44 74 SER A CA 1
ATOM 520 C C . SER A 1 74 ? -16.673 8.474 13.643 1.00 96.44 74 SER A C 1
ATOM 522 O O . SER A 1 74 ? -16.751 8.412 12.418 1.00 96.44 74 SER A O 1
ATOM 524 N N . ALA A 1 75 ? -15.672 9.086 14.260 1.00 96.69 75 ALA A N 1
ATOM 525 C CA . ALA A 1 75 ? -14.525 9.671 13.579 1.00 96.69 75 ALA A CA 1
ATOM 526 C C . ALA A 1 75 ? -13.222 9.235 14.249 1.00 96.69 75 ALA A C 1
ATOM 528 O O . ALA A 1 75 ? -13.194 8.957 15.446 1.00 96.69 75 ALA A O 1
ATOM 529 N N . SER A 1 76 ? -12.143 9.178 13.478 1.00 95.62 76 SER A N 1
ATOM 530 C CA . SER A 1 76 ? -10.815 8.822 13.967 1.00 95.62 76 SER A CA 1
ATOM 531 C C . SER A 1 76 ? -9.768 9.710 13.313 1.00 95.62 76 SER A C 1
ATOM 533 O O . SER A 1 76 ? -9.826 9.940 12.104 1.00 95.62 76 SER A O 1
ATOM 535 N N . LEU A 1 77 ? -8.822 10.198 14.108 1.00 95.75 77 LEU A N 1
ATOM 536 C CA . LEU A 1 77 ? -7.601 10.853 13.658 1.00 95.75 77 LEU A CA 1
ATOM 537 C C . LEU A 1 77 ? -6.430 10.076 14.241 1.00 95.75 77 LEU A C 1
ATOM 539 O O . LEU A 1 77 ? -6.341 9.909 15.454 1.00 95.75 77 LEU A O 1
ATOM 543 N N . GLY A 1 78 ? -5.535 9.611 13.387 1.00 93.25 78 GLY A N 1
ATOM 544 C CA . GLY A 1 78 ? -4.447 8.744 13.782 1.00 93.25 78 GLY A CA 1
ATOM 545 C C . GLY A 1 78 ? -3.117 9.148 13.180 1.00 93.25 78 GLY A C 1
ATOM 546 O O . GLY A 1 78 ? -3.049 9.794 12.135 1.00 93.25 78 GLY A O 1
ATOM 547 N N . TRP A 1 79 ? -2.061 8.746 13.869 1.00 93.75 79 TRP A N 1
ATOM 548 C CA . TRP A 1 79 ? -0.684 8.849 13.429 1.00 93.75 79 TRP A CA 1
ATOM 549 C C . TRP A 1 79 ? 0.028 7.522 13.677 1.00 93.75 79 TRP A C 1
ATOM 551 O O . TRP A 1 79 ? -0.366 6.741 14.546 1.00 93.75 79 TRP A O 1
ATOM 561 N N . GLY A 1 80 ? 1.065 7.240 12.906 1.00 90.00 80 GLY A N 1
ATOM 562 C CA . GLY A 1 80 ? 1.888 6.068 13.118 1.00 90.00 80 GLY A CA 1
ATOM 563 C C . GLY A 1 80 ? 3.270 6.209 12.525 1.00 90.00 80 GLY A C 1
ATOM 564 O O . GLY A 1 80 ? 3.481 6.929 11.551 1.00 90.00 80 GLY A O 1
ATOM 565 N N . ILE A 1 81 ? 4.203 5.483 13.118 1.00 89.69 81 ILE A N 1
ATOM 566 C CA . ILE A 1 81 ? 5.574 5.333 12.647 1.00 89.69 81 ILE A CA 1
ATOM 567 C C . ILE A 1 81 ? 5.939 3.867 12.607 1.00 89.69 81 ILE A C 1
ATOM 569 O O . ILE A 1 81 ? 5.386 3.054 13.348 1.00 89.69 81 ILE A O 1
ATOM 573 N N . GLY A 1 82 ? 6.906 3.535 11.773 1.00 86.12 82 GLY A N 1
ATOM 574 C CA . GLY A 1 82 ? 7.481 2.210 11.788 1.00 86.12 82 GLY A CA 1
ATOM 575 C C . GLY A 1 82 ? 8.670 2.071 10.866 1.00 86.12 82 GLY A C 1
ATOM 576 O O . GLY A 1 82 ? 9.084 3.014 10.200 1.00 86.12 82 GLY A O 1
ATOM 577 N N . SER A 1 83 ? 9.211 0.866 10.862 1.00 81.12 83 SER A N 1
ATOM 578 C CA . SER A 1 83 ? 10.333 0.433 10.045 1.00 81.12 83 SER A CA 1
ATOM 579 C C . SER A 1 83 ? 10.017 -0.938 9.468 1.00 81.12 83 SER A C 1
ATOM 581 O O . SER A 1 83 ? 9.335 -1.739 10.114 1.00 81.12 83 SER A O 1
ATOM 583 N N . GLY A 1 84 ? 10.485 -1.223 8.257 1.00 72.94 84 GLY A N 1
ATOM 584 C CA . GLY A 1 84 ? 10.274 -2.511 7.603 1.00 72.94 84 GLY A CA 1
ATOM 585 C C . GLY A 1 84 ? 11.098 -2.680 6.329 1.00 72.94 84 GLY A C 1
ATOM 586 O O . GLY A 1 84 ? 11.937 -1.847 5.997 1.00 72.94 84 GLY A O 1
ATOM 587 N N . SER A 1 85 ? 10.832 -3.758 5.582 1.00 65.94 85 SER A N 1
ATOM 588 C CA . SER A 1 85 ? 11.576 -4.133 4.361 1.00 65.94 85 SER A CA 1
ATOM 589 C C . SER A 1 85 ? 11.635 -3.062 3.287 1.00 65.94 85 SER A C 1
ATOM 591 O O . SER A 1 85 ? 12.527 -3.098 2.446 1.00 65.94 85 SER A O 1
ATOM 593 N N . THR A 1 86 ? 10.642 -2.180 3.250 1.00 66.12 86 THR A N 1
ATOM 594 C CA . THR A 1 86 ? 10.541 -1.158 2.211 1.00 66.12 86 THR A CA 1
ATOM 595 C C . THR A 1 86 ? 11.108 0.184 2.693 1.00 66.12 86 THR A C 1
ATOM 597 O O . THR A 1 86 ? 11.290 1.094 1.893 1.00 66.12 86 THR A O 1
ATOM 600 N N . GLY A 1 87 ? 11.444 0.319 3.977 1.00 75.38 87 GLY A N 1
ATOM 601 C CA . GLY A 1 87 ? 11.981 1.540 4.570 1.00 75.38 87 GLY A CA 1
ATOM 602 C C . GLY A 1 87 ? 11.242 1.945 5.838 1.00 75.38 87 GLY A C 1
ATOM 603 O O . GLY A 1 87 ? 10.282 1.298 6.267 1.00 75.38 87 GLY A O 1
ATOM 604 N N . ASP A 1 88 ? 11.710 3.039 6.425 1.00 87.06 88 ASP A N 1
ATOM 605 C CA . ASP A 1 88 ? 11.052 3.660 7.567 1.00 87.06 88 ASP A CA 1
ATOM 606 C C . ASP A 1 88 ? 9.858 4.470 7.076 1.00 87.06 88 ASP A C 1
ATOM 608 O O . ASP A 1 88 ? 9.871 4.992 5.962 1.00 87.06 88 ASP A O 1
ATOM 612 N N . TYR A 1 89 ? 8.811 4.576 7.886 1.00 88.38 89 TYR A N 1
ATOM 613 C CA . TYR A 1 89 ? 7.631 5.348 7.536 1.00 88.38 89 TYR A CA 1
ATOM 614 C C . TYR A 1 89 ? 7.115 6.176 8.707 1.00 88.38 89 TYR A C 1
ATOM 616 O O . TYR A 1 89 ? 7.211 5.793 9.873 1.00 88.38 89 TYR A O 1
ATOM 624 N N . SER A 1 90 ? 6.498 7.304 8.368 1.00 92.31 90 SER A N 1
ATOM 625 C CA . SER A 1 90 ? 5.635 8.083 9.252 1.00 92.31 90 SER A CA 1
ATOM 626 C C . SER A 1 90 ? 4.371 8.456 8.491 1.00 92.31 90 SER A C 1
ATOM 628 O O . SER A 1 90 ? 4.433 8.954 7.367 1.00 92.31 90 SER A O 1
ATOM 630 N N . GLY A 1 91 ? 3.210 8.197 9.072 1.00 92.88 91 GLY A N 1
ATOM 631 C CA . GLY A 1 91 ? 1.939 8.436 8.413 1.00 92.88 91 GLY A CA 1
ATOM 632 C C . GLY A 1 91 ? 0.896 8.980 9.361 1.00 92.88 91 GLY A C 1
ATOM 633 O O . GLY A 1 91 ? 0.970 8.802 10.573 1.00 92.88 91 GLY A O 1
ATOM 634 N N . TRP A 1 92 ? -0.086 9.657 8.793 1.00 94.56 92 TRP A N 1
ATOM 635 C CA . TRP A 1 92 ? -1.286 10.063 9.503 1.00 94.56 92 TRP A CA 1
ATOM 636 C C . TRP A 1 92 ? -2.511 9.711 8.677 1.00 94.56 92 TRP A C 1
ATOM 638 O O . TRP A 1 92 ? -2.440 9.527 7.460 1.00 94.56 92 TRP A O 1
ATOM 648 N N . GLY A 1 93 ? -3.653 9.621 9.340 1.00 95.69 93 GLY A N 1
ATOM 649 C CA . GLY A 1 93 ? -4.915 9.404 8.666 1.00 95.69 93 GLY A CA 1
ATOM 650 C C . GLY A 1 93 ? -6.085 9.955 9.445 1.00 95.69 93 GLY A C 1
ATOM 651 O O . GLY A 1 93 ? -6.054 10.032 10.668 1.00 95.69 93 GLY A O 1
ATOM 652 N N . ALA A 1 94 ? -7.127 10.326 8.719 1.00 96.56 94 ALA A N 1
ATOM 653 C CA . ALA A 1 94 ? -8.404 10.712 9.286 1.00 96.56 94 ALA A CA 1
ATOM 654 C C . ALA A 1 94 ? -9.511 9.893 8.627 1.00 96.56 94 ALA A C 1
ATOM 656 O O . ALA A 1 94 ? -9.459 9.609 7.430 1.00 96.56 94 ALA A O 1
ATOM 657 N N . SER A 1 95 ? -10.526 9.513 9.393 1.00 97.12 95 SER A N 1
ATOM 658 C CA . SER A 1 95 ? -11.716 8.862 8.854 1.00 97.12 95 SER A CA 1
ATOM 659 C C . SER A 1 95 ? -12.967 9.274 9.607 1.00 97.12 95 SER A C 1
ATOM 661 O O . SER A 1 95 ? -12.910 9.647 10.777 1.00 97.12 95 SER A O 1
ATOM 663 N N . ALA A 1 96 ? -14.100 9.200 8.921 1.00 97.31 96 ALA A N 1
ATOM 664 C CA . ALA A 1 96 ? -15.414 9.428 9.493 1.00 97.31 96 ALA A CA 1
ATOM 665 C C . ALA A 1 96 ? -16.398 8.401 8.937 1.00 97.31 96 ALA A C 1
ATOM 667 O O . ALA A 1 96 ? -16.327 8.020 7.764 1.00 97.31 96 ALA A O 1
ATOM 668 N N . ARG A 1 97 ? -17.321 7.955 9.787 1.00 97.44 97 ARG A N 1
ATOM 669 C CA . ARG A 1 97 ? -18.392 7.022 9.453 1.00 97.44 97 ARG A CA 1
ATOM 670 C C . ARG A 1 97 ? -19.711 7.489 10.060 1.00 97.44 97 ARG A C 1
ATOM 672 O O . ARG A 1 97 ? -19.733 8.010 11.169 1.00 97.44 97 ARG A O 1
ATOM 679 N N . TYR A 1 98 ? -20.801 7.271 9.338 1.00 97.12 98 TYR A N 1
ATOM 680 C CA . TYR A 1 98 ? -22.172 7.524 9.751 1.00 97.12 98 TYR A CA 1
ATOM 681 C C . TYR A 1 98 ? -23.077 6.406 9.227 1.00 97.12 98 TYR A C 1
ATOM 683 O O . TYR A 1 98 ? -23.124 6.157 8.020 1.00 97.12 98 TYR A O 1
ATOM 691 N N . LYS A 1 99 ? -23.795 5.718 10.123 1.00 95.31 99 LYS A N 1
ATOM 692 C CA . LYS A 1 99 ? -24.732 4.628 9.766 1.00 95.31 99 LYS A CA 1
ATOM 693 C C . LYS A 1 99 ? -24.103 3.559 8.862 1.00 95.31 99 LYS A C 1
ATOM 695 O O . LYS A 1 99 ? -24.698 3.091 7.891 1.00 95.31 99 LYS A O 1
ATOM 700 N N . GLY A 1 100 ? -22.857 3.203 9.169 1.00 91.75 100 GLY A N 1
ATOM 701 C CA . GLY A 1 100 ? -22.067 2.221 8.429 1.00 91.75 100 GLY A CA 1
ATOM 702 C C . GLY A 1 100 ? -21.382 2.750 7.167 1.00 91.75 100 GLY A C 1
ATOM 703 O O . GLY A 1 100 ? -20.433 2.115 6.724 1.00 91.75 100 GLY A O 1
ATOM 704 N N . TRP A 1 101 ? -21.786 3.893 6.612 1.00 97.31 101 TRP A N 1
ATOM 705 C CA . TRP A 1 101 ? -21.080 4.534 5.497 1.00 97.31 101 TRP A CA 1
ATOM 706 C C . TRP A 1 101 ? -19.910 5.349 6.011 1.00 97.31 101 TRP A C 1
ATOM 708 O O . TRP A 1 101 ? -20.033 5.988 7.047 1.00 97.31 101 TRP A O 1
ATOM 718 N N . GLY A 1 102 ? -18.801 5.406 5.287 1.00 97.19 102 GLY A N 1
ATOM 719 C CA . GLY A 1 102 ? -17.725 6.302 5.670 1.00 97.19 102 GLY A CA 1
ATOM 720 C C . GLY A 1 102 ? -16.638 6.463 4.635 1.00 97.19 102 GLY A C 1
ATOM 721 O O . GLY A 1 102 ? -16.556 5.723 3.656 1.00 97.19 102 GLY A O 1
ATOM 722 N N . LEU A 1 103 ? -15.775 7.429 4.913 1.00 97.56 103 LEU A N 1
ATOM 723 C CA . LEU A 1 103 ? -14.591 7.724 4.128 1.00 97.56 103 LEU A CA 1
ATOM 724 C C . LEU A 1 103 ? -13.388 7.918 5.045 1.00 97.56 103 LEU A C 1
ATOM 726 O O . LEU A 1 103 ? -13.520 8.274 6.218 1.00 97.56 103 LEU A O 1
ATOM 730 N N . GLY A 1 104 ? -12.206 7.687 4.502 1.00 96.75 104 GLY A N 1
ATOM 731 C CA . GLY A 1 104 ? -10.956 7.989 5.167 1.00 96.75 104 GLY A CA 1
ATOM 732 C C . GLY A 1 104 ? -9.889 8.401 4.177 1.00 96.75 104 GLY A C 1
ATOM 733 O O . GLY A 1 104 ? -9.943 8.053 2.997 1.00 96.75 104 GLY A O 1
ATOM 734 N N . TYR A 1 105 ? -8.917 9.132 4.690 1.00 95.81 105 TYR A N 1
ATOM 735 C CA . TYR A 1 105 ? -7.727 9.527 3.971 1.00 95.81 105 TYR A CA 1
ATOM 736 C C . TYR A 1 105 ? -6.506 9.235 4.832 1.00 95.81 105 TYR A C 1
ATOM 738 O O . TYR A 1 105 ? -6.518 9.502 6.034 1.00 95.81 105 TYR A O 1
ATOM 746 N N . THR A 1 106 ? -5.460 8.697 4.219 1.00 94.56 106 THR A N 1
ATOM 747 C CA . THR A 1 106 ? -4.166 8.451 4.853 1.00 94.56 106 THR A CA 1
ATOM 748 C C . THR A 1 106 ? -3.067 9.079 4.018 1.00 94.56 106 THR A C 1
ATOM 750 O O . THR A 1 106 ? -3.138 9.066 2.792 1.00 94.56 106 THR A O 1
ATOM 753 N N . ARG A 1 107 ? -2.022 9.581 4.664 1.00 94.12 107 ARG A N 1
ATOM 754 C CA . ARG A 1 107 ? -0.804 10.041 4.001 1.00 94.12 107 ARG A CA 1
ATOM 755 C C . ARG A 1 107 ? 0.395 9.488 4.741 1.00 94.12 107 ARG A C 1
ATOM 757 O O . ARG A 1 107 ? 0.523 9.719 5.941 1.00 94.12 107 ARG A O 1
ATOM 764 N N . THR A 1 108 ? 1.269 8.815 4.008 1.00 92.25 108 THR A N 1
ATOM 765 C CA . THR A 1 108 ? 2.438 8.134 4.560 1.00 92.25 108 THR A CA 1
ATOM 766 C C . THR A 1 108 ? 3.686 8.594 3.834 1.00 92.25 108 THR A C 1
ATOM 768 O O . THR A 1 108 ? 3.770 8.512 2.611 1.00 92.25 108 THR A O 1
ATOM 771 N N . ASN A 1 109 ? 4.646 9.093 4.602 1.00 91.50 109 ASN A N 1
ATOM 772 C CA . ASN A 1 109 ? 5.975 9.449 4.139 1.00 91.50 109 ASN A CA 1
ATOM 773 C C . ASN A 1 109 ? 6.906 8.286 4.464 1.00 91.50 109 ASN A C 1
ATOM 775 O O . ASN A 1 109 ? 7.064 7.937 5.635 1.00 91.50 109 ASN A O 1
ATOM 779 N N . TYR A 1 110 ? 7.511 7.711 3.437 1.00 88.81 110 TYR A N 1
ATOM 780 C CA . TYR A 1 110 ? 8.591 6.750 3.562 1.00 88.81 110 TYR A CA 1
ATOM 781 C C . TYR A 1 110 ? 9.919 7.492 3.526 1.00 88.81 110 TYR A C 1
ATOM 783 O O . TYR A 1 110 ? 10.110 8.390 2.709 1.00 88.81 110 TYR A O 1
ATOM 791 N N . SER A 1 111 ? 10.829 7.126 4.415 1.00 82.06 111 SER A N 1
ATOM 792 C CA . SER A 1 111 ? 12.191 7.648 4.489 1.00 82.06 111 SER A CA 1
ATOM 793 C C . SER A 1 111 ? 13.211 6.541 4.205 1.00 82.06 111 SER A C 1
ATOM 795 O O . SER A 1 111 ? 12.856 5.366 4.110 1.00 82.06 111 SER A O 1
ATOM 797 N N . SER A 1 112 ? 14.483 6.932 4.079 1.00 78.06 112 SER A N 1
ATOM 798 C CA . SER A 1 112 ? 15.628 6.093 3.678 1.00 78.06 112 SER A CA 1
ATOM 799 C C . SER A 1 112 ? 15.806 6.012 2.152 1.00 78.06 112 SER A C 1
ATOM 801 O O . SER A 1 112 ? 15.543 7.005 1.474 1.00 78.06 112 SER A O 1
ATOM 803 N N . ALA A 1 113 ? 16.352 4.914 1.613 1.00 70.56 113 ALA A N 1
ATOM 804 C CA . ALA A 1 113 ? 16.770 4.831 0.205 1.00 70.56 113 ALA A CA 1
ATOM 805 C C . ALA A 1 113 ? 15.619 5.076 -0.790 1.00 70.56 113 ALA A C 1
ATOM 807 O O . ALA A 1 113 ? 15.825 5.726 -1.811 1.00 70.56 113 ALA A O 1
ATOM 808 N N . ASP A 1 114 ? 14.409 4.647 -0.427 1.00 81.69 114 ASP A N 1
ATOM 809 C CA . ASP A 1 114 ? 13.221 4.700 -1.278 1.00 81.69 114 ASP A CA 1
ATOM 810 C C . ASP A 1 114 ? 12.215 5.732 -0.736 1.00 81.69 114 ASP A C 1
ATOM 812 O O . ASP A 1 114 ? 11.071 5.409 -0.393 1.00 81.69 114 ASP A O 1
ATOM 816 N N . ASN A 1 115 ? 12.690 6.977 -0.585 1.00 84.69 115 ASN A N 1
ATOM 817 C CA . ASN A 1 115 ? 11.903 8.097 -0.067 1.00 84.69 115 ASN A CA 1
ATOM 818 C C . ASN A 1 115 ? 10.740 8.434 -1.008 1.00 84.69 115 ASN A C 1
ATOM 820 O O . ASN A 1 115 ? 10.933 8.686 -2.200 1.00 84.69 115 ASN A O 1
ATOM 824 N N . GLN A 1 116 ? 9.531 8.452 -0.452 1.00 88.00 116 GLN A N 1
ATOM 825 C CA . GLN A 1 116 ? 8.309 8.702 -1.199 1.00 88.00 116 GLN A CA 1
ATOM 826 C C . GLN A 1 116 ? 7.174 9.136 -0.279 1.00 88.00 116 GLN A C 1
ATOM 828 O O . GLN A 1 116 ? 7.063 8.671 0.856 1.00 88.00 116 GLN A O 1
ATOM 833 N N . VAL A 1 117 ? 6.260 9.949 -0.804 1.00 90.00 117 VAL A N 1
ATOM 834 C CA . VAL A 1 117 ? 4.969 10.206 -0.159 1.00 90.00 117 VAL A CA 1
ATOM 835 C C . VAL A 1 117 ? 3.866 9.460 -0.899 1.00 90.00 117 VAL A C 1
ATOM 837 O O . VAL A 1 117 ? 3.648 9.690 -2.084 1.00 90.00 117 VAL A O 1
ATOM 840 N N . VAL A 1 118 ? 3.128 8.613 -0.185 1.00 90.44 118 VAL A N 1
ATOM 841 C CA . VAL A 1 118 ? 1.972 7.875 -0.714 1.00 90.44 118 VAL A CA 1
ATOM 842 C C . VAL A 1 118 ? 0.711 8.346 -0.006 1.00 90.44 118 VAL A C 1
ATOM 844 O O . VAL A 1 118 ? 0.676 8.458 1.224 1.00 90.44 118 VAL A O 1
ATOM 847 N N . GLY A 1 119 ? -0.337 8.620 -0.778 1.00 92.12 119 GLY A N 1
ATOM 848 C CA . GLY A 1 119 ? -1.664 8.887 -0.238 1.00 92.12 119 GLY A CA 1
ATOM 849 C C . GLY A 1 119 ? -2.568 7.666 -0.372 1.00 92.12 119 GLY A C 1
ATOM 850 O O . GLY A 1 119 ? -2.384 6.817 -1.245 1.00 92.12 119 GLY A O 1
ATOM 851 N N . GLY A 1 120 ? -3.564 7.578 0.499 1.00 93.50 120 GLY A N 1
ATOM 852 C CA . GLY A 1 120 ? -4.543 6.506 0.488 1.00 93.50 120 GLY A CA 1
ATOM 853 C C . GLY A 1 120 ? -5.947 7.016 0.747 1.00 93.50 120 GLY A C 1
ATOM 854 O O . GLY A 1 120 ? -6.161 7.872 1.599 1.00 93.50 120 GLY A O 1
ATOM 855 N N . VAL A 1 121 ? -6.911 6.460 0.025 1.00 94.88 121 VAL A N 1
ATOM 856 C CA . VAL A 1 121 ? -8.340 6.698 0.225 1.00 94.88 121 VAL A CA 1
ATOM 857 C C . VAL A 1 121 ? -8.971 5.404 0.711 1.00 94.88 121 VAL A C 1
ATOM 859 O O . VAL A 1 121 ? -8.689 4.323 0.196 1.00 94.88 121 VAL A O 1
ATOM 862 N N . SER A 1 122 ? -9.828 5.516 1.719 1.00 96.44 122 SER A N 1
ATOM 863 C CA . SER A 1 122 ? -10.604 4.402 2.254 1.00 96.44 122 SER A CA 1
ATOM 864 C C . SER A 1 122 ? -12.093 4.689 2.140 1.00 96.44 122 SER A C 1
ATOM 866 O O . SER A 1 122 ? -12.539 5.794 2.437 1.00 96.44 122 SER A O 1
ATOM 868 N N . LEU A 1 123 ? -12.860 3.681 1.743 1.00 97.62 123 LEU A N 1
ATOM 869 C CA . LEU A 1 123 ? -14.317 3.686 1.714 1.00 97.62 123 LEU A CA 1
ATOM 870 C C . LEU A 1 123 ? -14.826 2.614 2.671 1.00 97.62 123 LEU A C 1
ATOM 872 O O . LEU A 1 123 ? -14.299 1.502 2.698 1.00 97.62 123 LEU A O 1
ATOM 876 N N . TYR A 1 124 ? -15.857 2.947 3.440 1.00 97.12 124 TYR A N 1
ATOM 877 C CA . TYR A 1 124 ? -16.450 2.065 4.440 1.00 97.12 124 TYR A CA 1
ATOM 878 C C . TYR A 1 124 ? -17.940 1.886 4.166 1.00 97.12 124 TYR A C 1
ATOM 880 O O . TYR A 1 124 ? -18.652 2.862 3.923 1.00 97.12 124 TYR A O 1
ATOM 888 N N . PHE A 1 125 ? -18.405 0.642 4.234 1.00 96.75 125 PHE A N 1
ATOM 889 C CA . PHE A 1 125 ? -19.815 0.286 4.210 1.00 96.75 125 PHE A CA 1
ATOM 890 C C . PHE A 1 125 ? -20.064 -0.930 5.109 1.00 96.75 125 PHE A C 1
ATOM 892 O O . PHE A 1 125 ? -19.858 -2.072 4.702 1.00 96.75 125 PHE A O 1
ATOM 899 N N . ARG A 1 126 ? -20.538 -0.681 6.335 1.00 93.75 126 ARG A N 1
ATOM 900 C CA . ARG A 1 126 ? -20.765 -1.710 7.365 1.00 93.75 126 ARG A CA 1
ATOM 901 C C . ARG A 1 126 ? -19.477 -2.517 7.591 1.00 93.75 126 ARG A C 1
ATOM 903 O O . ARG A 1 126 ? -18.448 -1.924 7.905 1.00 93.75 126 ARG A O 1
ATOM 910 N N . ASP A 1 127 ? -19.524 -3.828 7.373 1.00 93.62 127 ASP A N 1
ATOM 911 C CA . ASP A 1 127 ? -18.388 -4.743 7.525 1.00 93.62 127 ASP A CA 1
ATOM 912 C C . ASP A 1 127 ? -17.488 -4.803 6.283 1.00 93.62 127 ASP A C 1
ATOM 914 O O . ASP A 1 127 ? -16.533 -5.580 6.238 1.00 93.62 127 ASP A O 1
ATOM 918 N N . VAL A 1 128 ? -17.787 -4.004 5.256 1.00 96.44 128 VAL A N 1
ATOM 919 C CA . VAL A 1 128 ? -16.984 -3.890 4.041 1.00 96.44 128 VAL A CA 1
ATOM 920 C C . VAL A 1 128 ? -16.135 -2.630 4.113 1.00 96.44 128 VAL A C 1
ATOM 922 O O . VAL A 1 128 ? -16.628 -1.540 4.411 1.00 96.44 128 VAL A O 1
ATOM 925 N N . SER A 1 129 ? -14.855 -2.752 3.783 1.00 96.12 129 SER A N 1
ATOM 926 C CA . SER A 1 129 ? -14.004 -1.591 3.543 1.00 96.12 129 SER A CA 1
ATOM 927 C C . SER A 1 129 ? -13.131 -1.797 2.325 1.00 96.12 129 SER A C 1
ATOM 929 O O . SER A 1 129 ? -12.574 -2.874 2.143 1.00 96.12 129 SER A O 1
ATOM 931 N N . PHE A 1 130 ? -12.964 -0.757 1.524 1.00 96.94 130 PHE A N 1
ATOM 932 C CA . PHE A 1 130 ? -12.023 -0.751 0.416 1.00 96.94 130 PHE A CA 1
ATOM 933 C C . PHE A 1 130 ? -10.984 0.333 0.643 1.00 96.94 130 PHE A C 1
ATOM 935 O O . PHE A 1 130 ? -11.333 1.466 0.970 1.00 96.94 130 PHE A O 1
ATOM 942 N N . ARG A 1 131 ? -9.718 -0.014 0.452 1.00 94.88 131 ARG A N 1
ATOM 943 C CA . ARG A 1 131 ? -8.589 0.899 0.546 1.00 94.88 131 ARG A CA 1
ATOM 944 C C . ARG A 1 131 ? -7.841 0.912 -0.772 1.00 94.88 131 ARG A C 1
ATOM 946 O O . ARG A 1 131 ? -7.572 -0.146 -1.330 1.00 94.88 131 ARG A O 1
ATOM 953 N N . LEU A 1 132 ? -7.481 2.102 -1.227 1.00 93.81 132 LEU A N 1
ATOM 954 C CA . LEU A 1 132 ? -6.616 2.326 -2.376 1.00 93.81 132 LEU A CA 1
ATOM 955 C C . LEU A 1 132 ? -5.487 3.253 -1.947 1.00 93.81 132 LEU A C 1
ATOM 957 O O . LEU A 1 132 ? -5.752 4.335 -1.434 1.00 93.81 132 LEU A O 1
ATOM 961 N N . GLU A 1 133 ? -4.253 2.841 -2.183 1.00 91.12 133 GLU A N 1
ATOM 962 C CA . GLU A 1 133 ? -3.053 3.649 -2.032 1.00 91.12 133 GLU A CA 1
ATOM 963 C C . GLU A 1 133 ? -2.404 3.865 -3.390 1.00 91.12 133 GLU A C 1
ATOM 965 O O . GLU A 1 133 ? -2.315 2.956 -4.225 1.00 91.12 133 GLU A O 1
ATOM 970 N N . ASN A 1 134 ? -1.970 5.093 -3.621 1.00 86.56 134 ASN A N 1
ATOM 971 C CA . ASN A 1 134 ? -1.292 5.467 -4.843 1.00 86.56 134 ASN A CA 1
ATOM 972 C C . ASN A 1 134 ? -0.453 6.720 -4.575 1.00 86.56 134 ASN A C 1
ATOM 974 O O . ASN A 1 134 ? -0.825 7.584 -3.772 1.00 86.56 134 ASN A O 1
ATOM 978 N N . ASP A 1 135 ? 0.682 6.819 -5.243 1.00 79.44 135 ASP A N 1
ATOM 979 C CA . ASP A 1 135 ? 1.557 7.981 -5.154 1.00 79.44 135 ASP A CA 1
ATOM 980 C C . ASP A 1 135 ? 0.970 9.225 -5.830 1.00 79.44 135 ASP A C 1
ATOM 982 O O . ASP A 1 135 ? 1.280 10.328 -5.398 1.00 79.44 135 ASP A O 1
ATOM 986 N N . PHE A 1 136 ? 0.015 9.086 -6.755 1.00 79.31 136 PHE A N 1
ATOM 987 C CA . PHE A 1 136 ? -0.831 10.179 -7.254 1.00 79.31 136 PHE A CA 1
ATOM 988 C C . PHE A 1 136 ? -1.559 10.937 -6.132 1.00 79.31 136 PHE A C 1
ATOM 990 O O . PHE A 1 136 ? -1.802 12.136 -6.246 1.00 79.31 136 PHE A O 1
ATOM 997 N N . PHE A 1 137 ? -1.908 10.261 -5.031 1.00 77.50 137 PHE A N 1
ATOM 998 C CA . PHE A 1 137 ? -2.483 10.907 -3.844 1.00 77.50 137 PHE A CA 1
ATOM 999 C C . PHE A 1 137 ? -1.409 11.488 -2.899 1.00 77.50 137 PHE A C 1
ATOM 1001 O O . PHE A 1 137 ? -1.738 12.028 -1.845 1.00 77.50 137 PHE A O 1
ATOM 1008 N N . GLY A 1 138 ? -0.131 11.346 -3.244 1.00 80.25 138 GLY A N 1
ATOM 1009 C CA . GLY A 1 138 ? 1.038 11.778 -2.488 1.00 80.25 138 GLY A CA 1
ATOM 1010 C C . GLY A 1 138 ? 1.923 12.732 -3.295 1.00 80.25 138 GLY A C 1
ATOM 1011 O O . GLY A 1 138 ? 1.542 13.888 -3.478 1.00 80.25 138 GLY A O 1
ATOM 1012 N N . ASP A 1 139 ? 3.118 12.284 -3.699 1.00 79.94 139 ASP A N 1
ATOM 1013 C CA . ASP A 1 139 ? 4.084 13.091 -4.471 1.00 79.94 139 ASP A CA 1
ATOM 1014 C C . ASP A 1 139 ? 3.964 12.965 -6.005 1.00 79.94 139 ASP A C 1
ATOM 1016 O O . ASP A 1 139 ? 4.436 13.846 -6.716 1.00 79.94 139 ASP A O 1
ATOM 1020 N N . GLY A 1 140 ? 3.277 11.939 -6.519 1.00 76.88 140 GLY A N 1
ATOM 1021 C CA . GLY A 1 140 ? 2.911 11.797 -7.932 1.00 76.88 140 GLY A CA 1
ATOM 1022 C C . GLY A 1 140 ? 4.040 11.372 -8.875 1.00 76.88 140 GLY A C 1
ATOM 1023 O O . GLY A 1 140 ? 3.983 11.704 -10.058 1.00 76.88 140 GLY A O 1
ATOM 1024 N N . HIS A 1 141 ? 5.069 10.681 -8.375 1.00 78.31 141 HIS A N 1
ATOM 1025 C CA . HIS A 1 141 ? 6.275 10.353 -9.152 1.00 78.31 141 HIS A CA 1
ATOM 1026 C C . HIS A 1 141 ? 6.343 8.918 -9.725 1.00 78.31 141 HIS A C 1
ATOM 1028 O O . HIS A 1 141 ? 7.396 8.530 -10.223 1.00 78.31 141 HIS A O 1
ATOM 1034 N N . ASP A 1 142 ? 5.255 8.135 -9.687 1.00 72.25 142 ASP A N 1
ATOM 1035 C CA . ASP A 1 142 ? 5.143 6.770 -10.248 1.00 72.25 142 ASP A CA 1
ATOM 1036 C C . ASP A 1 142 ? 6.306 5.817 -9.879 1.00 72.25 142 ASP A C 1
ATOM 1038 O O . ASP A 1 142 ? 6.657 4.919 -10.645 1.00 72.25 142 ASP A O 1
ATOM 1042 N N . ARG A 1 143 ? 6.913 5.977 -8.698 1.00 82.38 143 ARG A N 1
ATOM 1043 C CA . ARG A 1 143 ? 8.115 5.238 -8.254 1.00 82.38 143 ARG A CA 1
ATOM 1044 C C . ARG A 1 143 ? 7.814 4.350 -7.062 1.00 82.38 143 ARG A C 1
ATOM 1046 O O . ARG A 1 143 ? 6.858 4.616 -6.346 1.00 82.38 143 ARG A O 1
ATOM 1053 N N . PHE A 1 144 ? 8.632 3.327 -6.821 1.00 86.38 144 PHE A N 1
ATOM 1054 C CA . PHE A 1 144 ? 8.547 2.469 -5.631 1.00 86.38 144 PHE A CA 1
ATOM 1055 C C . PHE A 1 144 ? 7.119 1.983 -5.360 1.00 86.38 144 PHE A C 1
ATOM 1057 O O . PHE A 1 144 ? 6.659 1.053 -6.012 1.00 86.38 144 PHE A O 1
ATOM 1064 N N . ARG A 1 145 ? 6.392 2.624 -4.444 1.00 87.44 145 ARG A N 1
ATOM 1065 C CA . ARG A 1 145 ? 5.050 2.251 -3.990 1.00 87.44 145 ARG A CA 1
ATOM 1066 C C . ARG A 1 145 ? 3.962 2.885 -4.846 1.00 87.44 145 ARG A C 1
ATOM 1068 O O . ARG A 1 145 ? 3.148 3.676 -4.369 1.00 87.44 145 ARG A O 1
ATOM 1075 N N . SER A 1 146 ? 3.938 2.522 -6.122 1.00 83.31 146 SER A N 1
ATOM 1076 C CA . SER A 1 146 ? 3.083 3.207 -7.094 1.00 83.31 146 SER A CA 1
ATOM 1077 C C . SER A 1 146 ? 1.603 2.849 -6.951 1.00 83.31 146 SER A C 1
ATOM 1079 O O . SER A 1 146 ? 0.733 3.671 -7.221 1.00 83.31 146 SER A O 1
ATOM 1081 N N . ASN A 1 147 ? 1.263 1.626 -6.529 1.00 89.06 147 ASN A N 1
ATOM 1082 C CA . ASN A 1 147 ? -0.136 1.254 -6.315 1.00 89.06 147 ASN A CA 1
ATOM 1083 C C . ASN A 1 147 ? -0.312 0.124 -5.302 1.00 89.06 147 ASN A C 1
ATOM 1085 O O . ASN A 1 147 ? 0.382 -0.887 -5.368 1.00 89.06 147 ASN A O 1
ATOM 1089 N N . ALA A 1 148 ? -1.301 0.261 -4.423 1.00 92.25 148 ALA A N 1
ATOM 1090 C CA . ALA A 1 148 ? -1.817 -0.840 -3.627 1.00 92.25 148 ALA A CA 1
ATOM 1091 C C . ALA A 1 148 ? -3.325 -0.715 -3.416 1.00 92.25 148 ALA A C 1
ATOM 1093 O O . ALA A 1 148 ? -3.876 0.383 -3.398 1.00 92.25 148 ALA A O 1
ATOM 1094 N N . PHE A 1 149 ? -4.009 -1.837 -3.234 1.00 95.19 149 PHE A N 1
ATOM 1095 C CA . PHE A 1 149 ? -5.406 -1.858 -2.827 1.00 95.19 149 PHE A CA 1
ATOM 1096 C C . PHE A 1 149 ? -5.678 -3.014 -1.871 1.00 95.19 149 PHE A C 1
ATOM 1098 O O . PHE A 1 149 ? -5.008 -4.045 -1.915 1.00 95.19 149 PHE A O 1
ATOM 1105 N N . GLU A 1 150 ? -6.700 -2.868 -1.034 1.00 96.19 150 GLU A N 1
ATOM 1106 C CA . GLU A 1 150 ? -7.203 -3.955 -0.200 1.00 96.19 150 GLU A CA 1
ATOM 1107 C C . GLU A 1 150 ? -8.719 -3.818 -0.011 1.00 96.19 150 GLU A C 1
ATOM 1109 O O . GLU A 1 150 ? -9.218 -2.813 0.499 1.00 96.19 150 GLU A O 1
ATOM 1114 N N . LEU A 1 151 ? -9.462 -4.840 -0.433 1.00 97.12 151 LEU A N 1
ATOM 1115 C CA . LEU A 1 151 ? -10.866 -5.041 -0.099 1.00 97.12 151 LEU A CA 1
ATOM 1116 C C . LEU A 1 151 ? -10.939 -5.914 1.150 1.00 97.12 151 LEU A C 1
ATOM 1118 O O . LEU A 1 151 ? -10.365 -6.995 1.185 1.00 97.12 151 LEU A O 1
ATOM 1122 N N . THR A 1 152 ? -11.675 -5.471 2.156 1.00 96.56 152 THR A N 1
ATOM 1123 C CA . THR A 1 152 ? -11.982 -6.231 3.366 1.00 96.56 152 THR A CA 1
ATOM 1124 C C . THR A 1 152 ? -13.477 -6.504 3.426 1.00 96.56 152 THR A C 1
ATOM 1126 O O . THR A 1 152 ? -14.268 -5.582 3.233 1.00 96.56 152 THR A O 1
ATOM 1129 N N . VAL A 1 153 ? -13.851 -7.738 3.764 1.00 96.69 153 VAL A N 1
ATOM 1130 C CA . VAL A 1 153 ? -15.215 -8.127 4.145 1.00 96.69 153 VAL A CA 1
ATOM 1131 C C . VAL A 1 153 ? -15.141 -8.885 5.472 1.00 96.69 153 VAL A C 1
ATOM 1133 O O . VAL A 1 153 ? -14.629 -10.006 5.534 1.00 96.69 153 VAL A O 1
ATOM 1136 N N . GLY A 1 154 ? -15.605 -8.253 6.551 1.00 93.69 154 GLY A N 1
ATOM 1137 C CA . GLY A 1 154 ? -15.426 -8.749 7.915 1.00 93.69 154 GLY A CA 1
ATOM 1138 C C . GLY A 1 154 ? -13.940 -8.919 8.249 1.00 93.69 154 GLY A C 1
ATOM 1139 O O . GLY A 1 154 ? -13.177 -7.950 8.267 1.00 93.69 154 GLY A O 1
ATOM 1140 N N . ASN A 1 155 ? -13.523 -10.166 8.473 1.00 93.94 155 ASN A N 1
ATOM 1141 C CA . ASN A 1 155 ? -12.131 -10.506 8.783 1.00 93.94 155 ASN A CA 1
ATOM 1142 C C . ASN A 1 155 ? -11.305 -10.915 7.559 1.00 93.94 155 ASN A C 1
ATOM 1144 O O . ASN A 1 155 ? -10.095 -11.072 7.690 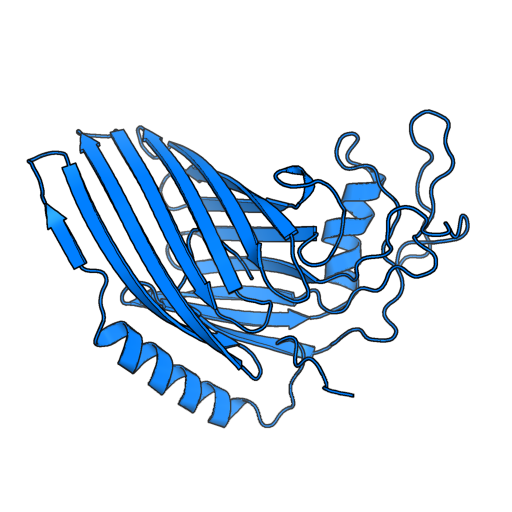1.00 93.94 155 ASN A O 1
ATOM 1148 N N . PHE A 1 156 ? -11.915 -11.089 6.388 1.00 96.00 156 PHE A N 1
ATOM 1149 C CA . PHE A 1 156 ? -11.206 -11.510 5.181 1.00 96.00 156 PHE A CA 1
ATOM 1150 C C . PHE A 1 156 ? -10.754 -10.305 4.370 1.00 96.00 156 PHE A C 1
ATOM 1152 O O . PHE A 1 156 ? -11.494 -9.327 4.248 1.00 96.00 156 PHE A O 1
ATOM 1159 N N . THR A 1 157 ? -9.5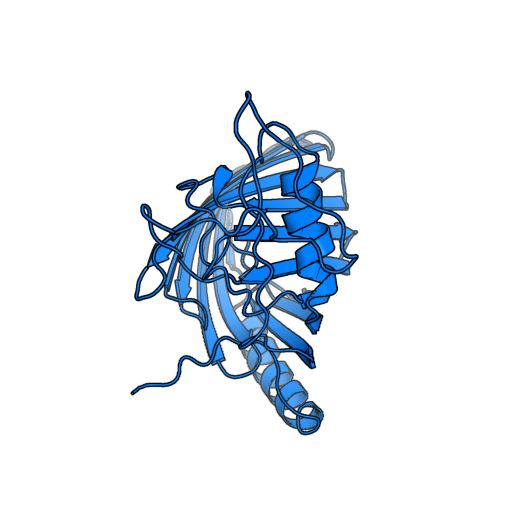63 -10.389 3.782 1.00 96.25 157 THR A N 1
ATOM 1160 C CA . THR A 1 157 ? -9.039 -9.374 2.870 1.00 96.25 157 THR A CA 1
ATOM 1161 C C . THR A 1 157 ? -8.636 -9.974 1.527 1.00 96.25 157 THR A C 1
ATOM 1163 O O . THR A 1 157 ? -8.228 -11.129 1.441 1.00 96.25 157 THR A O 1
ATOM 1166 N N . LEU A 1 158 ? -8.760 -9.186 0.466 1.00 97.19 158 LEU A N 1
ATOM 1167 C CA . LEU A 1 158 ? -8.182 -9.432 -0.849 1.00 97.19 158 LEU A CA 1
ATOM 1168 C C . LEU A 1 158 ? -7.437 -8.163 -1.238 1.00 97.19 158 LEU A C 1
ATOM 1170 O O . LEU A 1 158 ? -8.044 -7.092 -1.286 1.00 97.19 158 LEU A O 1
ATOM 1174 N N . GLY A 1 159 ? -6.150 -8.266 -1.533 1.00 95.88 159 GLY A N 1
ATOM 1175 C CA . GLY A 1 159 ? -5.359 -7.084 -1.837 1.00 95.88 159 GLY A CA 1
ATOM 1176 C C . GLY A 1 159 ? -4.193 -7.347 -2.763 1.00 95.88 159 GLY A C 1
ATOM 1177 O O . GLY A 1 159 ? -3.858 -8.488 -3.088 1.00 95.88 159 GLY A O 1
ATOM 1178 N N . SER A 1 160 ? -3.601 -6.253 -3.212 1.00 94.56 160 SER A N 1
ATOM 1179 C CA . SER A 1 160 ? -2.394 -6.245 -4.019 1.00 94.56 160 SER A CA 1
ATOM 1180 C C . SER A 1 160 ? -1.589 -4.989 -3.730 1.00 94.56 160 SER A C 1
ATOM 1182 O O . SER A 1 160 ? -2.148 -3.961 -3.351 1.00 94.56 160 SER A O 1
ATOM 1184 N N . ASN A 1 161 ? -0.279 -5.066 -3.919 1.00 92.44 161 ASN A N 1
ATOM 1185 C CA . ASN A 1 161 ? 0.618 -3.925 -3.923 1.00 92.44 161 ASN A CA 1
ATOM 1186 C C . ASN A 1 161 ? 1.645 -4.100 -5.043 1.00 92.44 161 ASN A C 1
ATOM 1188 O O . ASN A 1 161 ? 1.750 -5.172 -5.644 1.00 92.44 161 ASN A O 1
ATOM 1192 N N . LEU A 1 162 ? 2.338 -3.019 -5.371 1.00 90.62 162 LEU A N 1
ATOM 1193 C CA . LEU A 1 162 ? 3.202 -2.927 -6.534 1.00 90.62 162 LEU A CA 1
ATOM 1194 C C . LEU A 1 162 ? 4.496 -2.170 -6.256 1.00 90.62 162 LEU A C 1
ATOM 1196 O O . LEU A 1 162 ? 4.466 -0.959 -6.063 1.00 90.62 162 LEU A O 1
ATOM 1200 N N . TYR A 1 163 ? 5.632 -2.848 -6.363 1.00 90.69 163 TYR A N 1
ATOM 1201 C CA . TYR A 1 163 ? 6.923 -2.193 -6.208 1.00 90.69 163 TYR A CA 1
ATOM 1202 C C . TYR A 1 163 ? 7.638 -1.984 -7.544 1.00 90.69 163 TYR A C 1
ATOM 1204 O O . TYR A 1 163 ? 7.995 -2.962 -8.202 1.00 90.69 163 TYR A O 1
ATOM 1212 N N . ASN A 1 164 ? 7.876 -0.728 -7.920 1.00 91.25 164 ASN A N 1
ATOM 1213 C CA . ASN A 1 164 ? 8.627 -0.317 -9.113 1.00 91.25 164 AS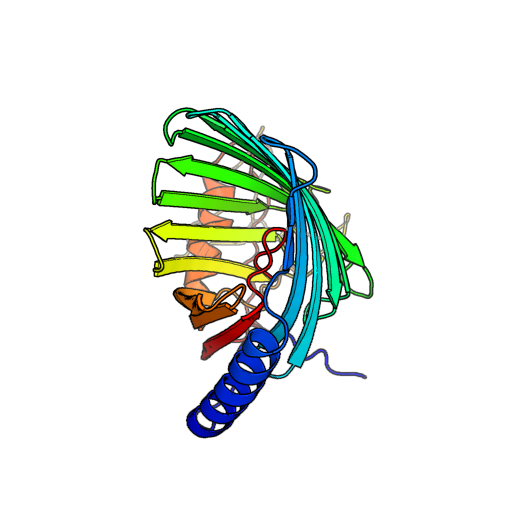N A CA 1
ATOM 1214 C C . ASN A 1 164 ? 9.972 0.335 -8.744 1.00 91.25 164 ASN A C 1
ATOM 1216 O O . ASN A 1 164 ? 10.233 0.613 -7.577 1.00 91.25 164 ASN A O 1
ATOM 1220 N N . ASN A 1 165 ? 10.833 0.603 -9.725 1.00 91.44 165 ASN A N 1
ATOM 1221 C CA . ASN A 1 165 ? 11.987 1.487 -9.530 1.00 91.44 165 ASN A CA 1
ATOM 1222 C C . ASN A 1 165 ? 11.616 2.975 -9.661 1.00 91.44 165 ASN A C 1
ATOM 1224 O O . ASN A 1 165 ? 10.529 3.319 -10.123 1.00 91.44 165 ASN A O 1
ATOM 1228 N N . ASP A 1 166 ? 12.537 3.857 -9.267 1.00 90.00 166 ASP A N 1
ATOM 1229 C CA . ASP A 1 166 ? 12.511 5.267 -9.667 1.00 90.00 166 ASP A CA 1
ATOM 1230 C C . ASP A 1 166 ? 13.256 5.412 -11.001 1.00 90.00 166 ASP A C 1
ATOM 1232 O O . ASP A 1 166 ? 14.450 5.121 -11.097 1.00 90.00 166 ASP A O 1
ATOM 1236 N N . VAL A 1 167 ? 12.536 5.822 -12.045 1.00 86.56 167 VAL A N 1
ATOM 1237 C CA . VAL A 1 167 ? 13.098 6.042 -13.388 1.00 86.56 167 VAL A CA 1
ATOM 1238 C C . VAL A 1 167 ? 13.738 7.429 -13.535 1.00 86.56 167 VAL A C 1
ATOM 1240 O O . VAL A 1 167 ? 14.482 7.666 -14.488 1.00 86.56 167 VAL A O 1
ATOM 1243 N N .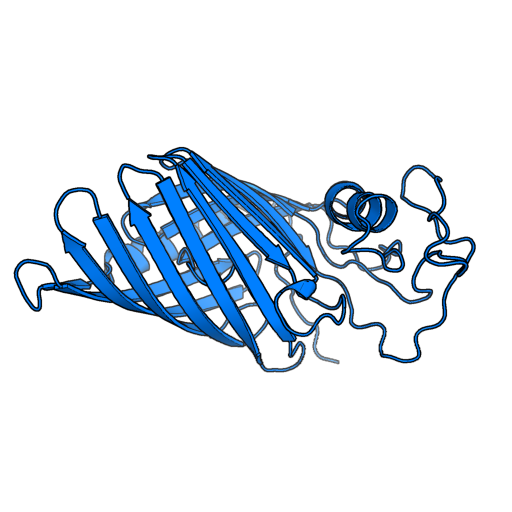 GLY A 1 168 ? 13.491 8.333 -12.582 1.00 83.62 168 GLY A N 1
ATOM 1244 C CA . GLY A 1 168 ? 13.963 9.713 -12.585 1.00 83.62 168 GLY A CA 1
ATOM 1245 C C . GLY A 1 168 ? 13.213 10.633 -13.556 1.00 83.62 168 GLY A C 1
ATOM 1246 O O . GLY A 1 168 ? 12.573 10.210 -14.516 1.00 83.62 168 GLY A O 1
ATOM 1247 N N . GLU A 1 169 ? 13.337 11.946 -13.342 1.00 79.06 169 GLU A N 1
ATOM 1248 C CA . GLU A 1 169 ? 12.602 12.975 -14.105 1.00 79.06 169 GLU A CA 1
ATOM 1249 C C . GLU A 1 169 ? 12.966 13.043 -15.600 1.00 79.06 169 GLU A C 1
ATOM 1251 O O . GLU A 1 169 ? 12.201 13.564 -16.410 1.00 79.06 169 GLU A O 1
ATOM 1256 N N . LYS A 1 170 ? 14.148 12.538 -15.976 1.00 83.06 170 LYS A N 1
ATOM 1257 C CA . LYS A 1 170 ? 14.677 12.568 -17.352 1.00 83.06 170 LYS A CA 1
ATOM 1258 C C . LYS A 1 170 ? 14.668 11.191 -18.018 1.00 83.06 170 LYS A C 1
ATOM 1260 O O . LYS A 1 170 ? 15.456 10.951 -18.930 1.00 83.06 170 LYS A O 1
ATOM 1265 N N . ALA A 1 171 ? 13.807 10.291 -17.547 1.00 87.62 171 ALA A N 1
ATOM 1266 C CA . ALA A 1 171 ? 13.692 8.944 -18.081 1.00 87.62 171 ALA A CA 1
ATOM 1267 C C . ALA A 1 171 ? 13.381 8.945 -19.585 1.00 87.62 171 ALA A C 1
ATOM 1269 O O . ALA A 1 171 ? 12.491 9.651 -20.069 1.00 87.62 171 ALA A O 1
ATOM 1270 N N . GLU A 1 172 ? 14.102 8.109 -20.328 1.00 92.25 172 GLU A N 1
ATOM 1271 C CA . GLU A 1 172 ? 13.804 7.861 -21.733 1.00 92.25 172 GLU A CA 1
ATOM 1272 C C . GLU A 1 172 ? 12.523 7.029 -21.880 1.00 92.25 172 GLU A C 1
ATOM 1274 O O . GLU A 1 172 ? 12.221 6.147 -21.069 1.00 92.25 172 GLU A O 1
ATOM 1279 N N . ILE A 1 173 ? 11.779 7.289 -22.955 1.00 94.06 173 ILE A N 1
ATOM 1280 C CA . ILE A 1 173 ? 10.539 6.582 -23.277 1.00 94.06 173 ILE A CA 1
ATOM 1281 C C . ILE A 1 173 ? 10.807 5.632 -24.442 1.00 94.06 173 ILE A C 1
ATOM 1283 O O . ILE A 1 173 ? 11.236 6.058 -25.515 1.00 94.06 173 ILE A O 1
ATOM 1287 N N . ASP A 1 174 ? 10.491 4.354 -24.256 1.00 94.81 174 ASP A N 1
ATOM 1288 C CA . ASP A 1 174 ? 10.322 3.414 -25.357 1.00 94.81 174 ASP A CA 1
ATOM 1289 C C . ASP A 1 174 ? 8.885 3.511 -25.886 1.00 94.81 174 ASP A C 1
ATOM 1291 O O . ASP A 1 174 ? 7.940 2.962 -25.310 1.00 94.81 174 ASP A O 1
ATOM 1295 N N . TYR A 1 175 ? 8.706 4.204 -27.012 1.00 94.00 175 TYR A N 1
ATOM 1296 C CA . TYR A 1 175 ? 7.402 4.352 -27.666 1.00 94.00 175 TYR A CA 1
ATOM 1297 C C . TYR A 1 175 ? 6.840 3.041 -28.237 1.00 94.00 175 TYR A C 1
ATOM 1299 O O . TYR A 1 175 ? 5.648 2.971 -28.536 1.00 94.00 175 TYR A O 1
ATOM 1307 N N . ASN A 1 176 ? 7.661 1.992 -28.351 1.00 93.62 176 ASN A N 1
ATOM 1308 C CA . ASN A 1 176 ? 7.212 0.649 -28.716 1.00 93.62 176 ASN A CA 1
ATOM 1309 C C . ASN A 1 176 ? 6.855 -0.209 -27.495 1.00 93.62 176 ASN A C 1
ATOM 1311 O O . ASN A 1 176 ? 6.399 -1.346 -27.668 1.00 93.62 176 ASN A O 1
ATOM 1315 N N . GLY A 1 177 ? 7.007 0.342 -26.287 1.00 92.12 177 GLY A N 1
ATOM 1316 C CA . GLY A 1 177 ? 6.670 -0.293 -25.025 1.00 92.12 177 GLY A CA 1
ATOM 1317 C C . GLY A 1 177 ? 5.213 -0.750 -24.983 1.00 92.12 177 GLY A C 1
ATOM 1318 O O . GLY A 1 177 ? 4.269 0.020 -25.200 1.00 92.12 177 GLY A O 1
ATOM 1319 N N . LYS A 1 178 ? 5.024 -2.041 -24.713 1.00 94.62 178 LYS A N 1
ATOM 1320 C CA . LYS A 1 178 ? 3.720 -2.716 -24.710 1.00 94.62 178 LYS A CA 1
ATOM 1321 C C . LYS A 1 178 ? 3.429 -3.337 -23.353 1.00 94.62 178 LYS A C 1
ATOM 1323 O O . LYS A 1 178 ? 4.346 -3.675 -22.609 1.00 94.62 178 LYS A O 1
ATOM 1328 N N . MET A 1 179 ? 2.137 -3.516 -23.086 1.00 93.00 179 MET A N 1
ATOM 1329 C CA . MET A 1 179 ? 1.646 -4.387 -22.016 1.00 93.00 179 MET A CA 1
ATOM 1330 C C . MET A 1 179 ? 2.055 -5.842 -22.274 1.00 93.00 179 MET A C 1
ATOM 1332 O O . MET A 1 179 ? 2.352 -6.213 -23.415 1.00 93.00 179 MET A O 1
ATOM 1336 N N . LEU A 1 180 ? 1.953 -6.697 -21.255 1.00 92.12 180 LEU A N 1
ATOM 1337 C CA . LEU A 1 180 ? 2.277 -8.131 -21.361 1.00 92.12 180 LEU A CA 1
ATOM 1338 C C . LEU A 1 180 ? 1.504 -8.865 -22.469 1.00 92.12 180 LEU A C 1
ATOM 1340 O O . LEU A 1 180 ? 1.988 -9.838 -23.036 1.00 92.12 180 LEU A O 1
ATOM 1344 N N . ASN A 1 181 ? 0.303 -8.395 -22.811 1.00 92.19 181 ASN A N 1
ATOM 1345 C CA . ASN A 1 181 ? -0.506 -8.943 -23.906 1.00 92.19 181 ASN A CA 1
ATOM 1346 C C . ASN A 1 181 ? -0.196 -8.336 -25.290 1.00 92.19 181 ASN A C 1
ATOM 1348 O O . ASN A 1 181 ? -1.011 -8.454 -26.207 1.00 92.19 181 ASN A O 1
ATOM 1352 N N . GLY A 1 182 ? 0.919 -7.617 -25.429 1.00 93.31 182 GLY A N 1
ATOM 1353 C CA . GLY A 1 182 ? 1.372 -7.009 -26.680 1.00 93.31 182 GLY A CA 1
ATOM 1354 C C . GLY A 1 182 ? 0.621 -5.744 -27.102 1.00 93.31 182 GLY A C 1
ATOM 1355 O O . GLY A 1 182 ? 0.938 -5.165 -28.143 1.00 93.31 182 GLY A O 1
ATOM 1356 N N . LYS A 1 183 ? -0.367 -5.273 -26.330 1.00 93.81 183 LYS A N 1
ATOM 1357 C CA . LYS A 1 183 ? -1.113 -4.057 -26.680 1.00 93.81 183 LYS A CA 1
ATOM 1358 C C . LYS A 1 183 ? -0.308 -2.798 -26.307 1.00 93.81 183 LYS A C 1
ATOM 1360 O O . LYS A 1 183 ? 0.143 -2.697 -25.165 1.00 93.81 183 LYS A O 1
ATOM 1365 N N . PRO A 1 184 ? -0.207 -1.798 -27.202 1.00 94.06 184 PRO A N 1
ATOM 1366 C CA . PRO A 1 184 ? 0.540 -0.568 -26.939 1.00 94.06 184 PRO A CA 1
ATOM 1367 C C . PRO A 1 184 ? -0.191 0.356 -25.958 1.00 94.06 184 PRO A C 1
ATOM 1369 O O . PRO A 1 184 ? -1.404 0.206 -25.719 1.00 94.06 184 PRO A O 1
ATOM 1372 N N . ASN A 1 185 ? 0.536 1.335 -25.419 1.00 93.25 185 ASN A N 1
ATOM 1373 C CA . ASN A 1 185 ? -0.063 2.449 -24.690 1.00 93.25 185 ASN A CA 1
ATOM 1374 C C . ASN A 1 185 ? -0.855 3.345 -25.662 1.00 93.25 185 ASN A C 1
ATOM 1376 O O . ASN A 1 185 ? -0.595 3.387 -26.863 1.00 93.25 185 ASN A O 1
ATOM 1380 N N . ARG A 1 186 ? -1.889 4.021 -25.161 1.00 91.31 186 ARG A N 1
ATOM 1381 C CA . ARG A 1 186 ? -2.678 4.965 -25.972 1.00 91.31 186 ARG A CA 1
ATOM 1382 C C . ARG A 1 186 ? -1.977 6.324 -25.967 1.00 91.31 186 ARG A C 1
ATOM 1384 O O . ARG A 1 186 ? -1.344 6.634 -24.969 1.00 91.31 186 ARG A O 1
ATOM 1391 N N . PRO A 1 187 ? -2.129 7.183 -26.979 1.00 91.44 187 PRO A N 1
ATOM 1392 C CA . PRO A 1 187 ? -1.741 8.588 -26.858 1.00 91.44 187 PRO A CA 1
ATOM 1393 C C . PRO A 1 187 ? -2.540 9.313 -25.760 1.00 91.44 187 PRO A C 1
ATOM 1395 O O . PRO A 1 187 ? -3.667 8.920 -25.434 1.00 91.44 187 PRO A O 1
ATOM 1398 N N . TYR A 1 188 ? -1.985 10.371 -25.171 1.00 90.69 188 TYR A N 1
ATOM 1399 C CA . TYR A 1 188 ? -2.687 11.213 -24.193 1.00 90.69 188 TYR A CA 1
ATOM 1400 C C . TYR A 1 188 ? -2.392 12.691 -24.430 1.00 90.69 188 TYR A C 1
ATOM 1402 O O . TYR A 1 188 ? -1.234 13.073 -24.557 1.00 90.69 188 TYR A O 1
ATOM 1410 N N . LYS A 1 189 ? -3.438 13.528 -24.496 1.00 89.81 189 LYS A N 1
ATOM 1411 C CA . LYS A 1 189 ? -3.320 14.979 -24.747 1.00 89.81 189 LYS A CA 1
ATOM 1412 C C . LYS A 1 189 ? -2.394 15.311 -25.936 1.00 89.81 189 LYS A C 1
ATOM 1414 O O . LYS A 1 189 ? -1.546 16.190 -25.847 1.00 89.81 189 LYS A O 1
ATOM 1419 N N . GLY A 1 190 ? -2.527 14.555 -27.029 1.00 86.31 190 GLY A N 1
ATOM 1420 C CA . GLY A 1 190 ? -1.723 14.723 -28.247 1.00 86.31 190 GLY A CA 1
ATOM 1421 C C . GLY A 1 190 ? -0.281 14.204 -28.166 1.00 86.31 190 GLY A C 1
ATOM 1422 O O . GLY A 1 190 ? 0.428 14.270 -29.164 1.00 86.31 190 GLY A O 1
ATOM 1423 N N . LYS A 1 191 ? 0.157 13.661 -27.023 1.00 88.50 191 LYS A N 1
ATOM 1424 C CA . LYS A 1 191 ? 1.501 13.098 -26.846 1.00 88.50 191 LYS A CA 1
ATOM 1425 C C . LYS A 1 191 ? 1.495 11.576 -27.047 1.00 88.50 191 LYS A C 1
ATOM 1427 O O . LYS A 1 191 ? 0.579 10.910 -26.540 1.00 88.50 191 LYS A O 1
ATOM 1432 N N . PRO A 1 192 ? 2.483 11.009 -27.767 1.00 90.94 192 PRO A N 1
ATOM 1433 C CA . PRO A 1 192 ? 2.675 9.566 -27.814 1.00 90.94 192 PRO A CA 1
ATOM 1434 C C . PRO A 1 192 ? 3.037 9.043 -26.419 1.00 90.94 192 PRO A C 1
ATOM 1436 O O . PRO A 1 192 ? 3.707 9.720 -25.642 1.00 90.94 192 PRO A O 1
ATOM 1439 N N . MET A 1 193 ? 2.572 7.838 -26.106 1.00 93.38 193 MET A N 1
ATOM 1440 C CA . MET A 1 193 ? 2.886 7.140 -24.861 1.00 93.38 193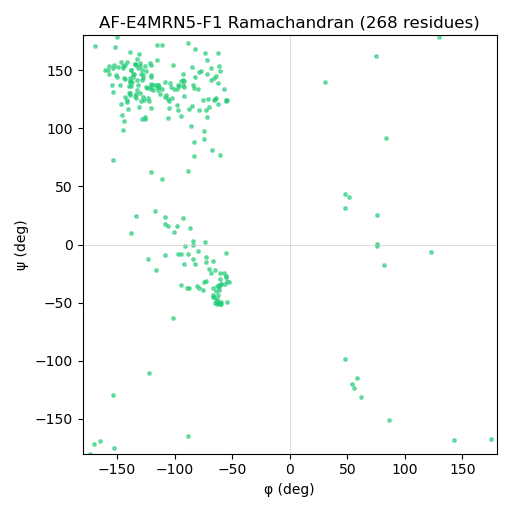 MET A CA 1
ATOM 1441 C C . MET A 1 193 ? 3.440 5.759 -25.207 1.00 93.38 193 MET A C 1
ATOM 1443 O O . MET A 1 193 ? 3.080 5.191 -26.237 1.00 93.38 193 MET A O 1
ATOM 1447 N N . GLY A 1 194 ? 4.248 5.206 -24.316 1.00 94.00 194 GLY A N 1
ATOM 1448 C CA . GLY A 1 194 ? 4.842 3.882 -24.417 1.00 94.00 194 GLY A CA 1
ATOM 1449 C C . GLY A 1 194 ? 5.143 3.339 -23.025 1.00 94.00 194 GLY A C 1
ATOM 1450 O O . GLY A 1 194 ? 4.267 3.357 -22.151 1.00 94.00 194 GLY A O 1
ATOM 1451 N N . ALA A 1 195 ? 6.374 2.879 -22.831 1.00 94.56 195 ALA A N 1
ATOM 1452 C CA . ALA A 1 195 ? 6.914 2.456 -21.546 1.00 94.56 195 ALA A CA 1
ATOM 1453 C C . ALA A 1 195 ? 8.139 3.290 -21.163 1.00 94.56 195 ALA A C 1
ATOM 1455 O O . ALA A 1 195 ? 8.839 3.813 -22.033 1.00 94.56 195 ALA A O 1
ATOM 1456 N N . TRP A 1 196 ? 8.417 3.398 -19.868 1.00 94.75 196 TRP A N 1
ATOM 1457 C CA . TRP A 1 196 ? 9.718 3.876 -19.413 1.00 94.75 196 TRP A CA 1
ATOM 1458 C C . TRP A 1 196 ? 10.787 2.871 -19.842 1.00 94.75 196 TRP A C 1
ATOM 1460 O O . TRP A 1 196 ? 10.683 1.687 -19.524 1.00 94.75 196 TRP A O 1
ATOM 1470 N N . LYS A 1 197 ? 11.821 3.328 -20.554 1.00 93.69 197 LYS A N 1
ATOM 1471 C CA . LYS A 1 197 ? 12.864 2.449 -21.112 1.00 93.69 197 LYS A CA 1
ATOM 1472 C C . LYS A 1 197 ? 13.603 1.654 -20.029 1.00 93.69 197 LYS A C 1
ATOM 1474 O O . LYS A 1 197 ? 13.944 0.491 -20.227 1.00 93.69 197 LYS A O 1
ATOM 1479 N N . GLU A 1 198 ? 13.780 2.262 -18.860 1.00 93.44 198 GLU A N 1
ATOM 1480 C CA . GLU A 1 198 ? 14.371 1.643 -17.668 1.00 93.44 198 GLU A CA 1
ATOM 1481 C C . GLU A 1 198 ? 13.321 1.312 -16.587 1.00 93.44 198 GLU A C 1
ATOM 1483 O O . GLU A 1 198 ? 13.676 1.080 -15.437 1.00 93.44 198 GLU A O 1
ATOM 1488 N N . GLY A 1 199 ? 12.024 1.295 -16.927 1.00 93.38 199 GLY A N 1
ATOM 1489 C CA . GLY A 1 199 ? 10.934 1.050 -15.975 1.00 93.38 199 GLY A CA 1
ATOM 1490 C C . GLY A 1 199 ? 10.816 -0.413 -15.562 1.00 93.38 199 GLY A C 1
ATOM 1491 O O . GLY A 1 199 ? 10.179 -1.204 -16.265 1.00 93.38 199 GLY A O 1
ATOM 1492 N N . GLN A 1 200 ? 11.388 -0.746 -14.405 1.00 94.00 200 GLN A N 1
ATOM 1493 C CA . GLN A 1 200 ? 11.366 -2.070 -13.786 1.00 94.00 200 GLN A CA 1
ATOM 1494 C C . GLN A 1 200 ? 10.232 -2.202 -12.771 1.00 94.00 200 GLN A C 1
ATOM 1496 O O . GLN A 1 200 ? 9.990 -1.310 -11.956 1.00 94.00 200 GLN A O 1
ATOM 1501 N N . THR A 1 201 ? 9.607 -3.375 -12.757 1.00 93.06 201 THR A N 1
ATOM 1502 C CA . THR A 1 201 ? 8.771 -3.826 -11.643 1.00 93.06 201 THR A CA 1
ATOM 1503 C C . THR A 1 201 ? 9.499 -4.926 -10.877 1.00 93.06 201 THR A C 1
ATOM 1505 O O . THR A 1 201 ? 9.912 -5.934 -11.450 1.00 93.06 201 THR A O 1
ATOM 1508 N N . TYR A 1 202 ? 9.596 -4.764 -9.561 1.00 91.56 202 TYR A N 1
ATOM 1509 C CA . TYR A 1 202 ? 10.258 -5.701 -8.656 1.00 91.56 202 TYR A CA 1
ATOM 1510 C C . TYR A 1 202 ? 9.298 -6.705 -8.024 1.00 91.56 202 TYR A C 1
ATOM 1512 O O . TYR A 1 202 ? 9.675 -7.853 -7.789 1.00 91.56 202 TYR A O 1
ATOM 1520 N N . SER A 1 203 ? 8.062 -6.305 -7.728 1.00 91.62 203 SER A N 1
ATOM 1521 C CA . SER A 1 203 ? 7.062 -7.214 -7.166 1.00 91.62 203 SER A CA 1
ATOM 1522 C C . SER A 1 203 ? 5.641 -6.728 -7.412 1.00 91.62 203 SER A C 1
ATOM 1524 O O . SER A 1 203 ? 5.371 -5.531 -7.508 1.00 91.62 203 SER A O 1
ATOM 1526 N N . SER A 1 204 ? 4.718 -7.684 -7.512 1.00 93.81 204 SER A N 1
ATOM 1527 C CA . SER A 1 204 ? 3.288 -7.395 -7.592 1.00 93.81 204 SER A CA 1
ATOM 1528 C C . SER A 1 204 ? 2.463 -8.572 -7.064 1.00 93.81 204 SER A C 1
ATOM 1530 O O . SER A 1 204 ? 1.913 -9.352 -7.853 1.00 93.81 204 SER A O 1
ATOM 1532 N N . PRO A 1 205 ? 2.449 -8.800 -5.739 1.00 93.69 205 PRO A N 1
ATOM 1533 C CA . PRO A 1 205 ? 1.639 -9.846 -5.136 1.00 93.69 205 PRO A CA 1
ATOM 1534 C C . PRO A 1 205 ? 0.148 -9.542 -5.240 1.00 93.69 205 PRO A C 1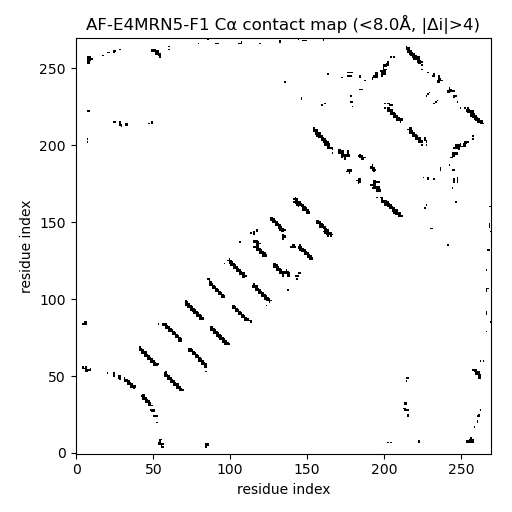
ATOM 1536 O O . PRO A 1 205 ? -0.288 -8.409 -5.058 1.00 93.69 205 PRO A O 1
ATOM 1539 N N . LEU A 1 206 ? -0.637 -10.587 -5.487 1.00 95.56 206 LEU A N 1
ATOM 1540 C CA . LEU A 1 206 ? -2.063 -10.642 -5.176 1.00 95.56 206 LEU A CA 1
ATOM 1541 C C . LEU A 1 206 ? -2.231 -11.607 -4.002 1.00 95.56 206 LEU A C 1
ATOM 1543 O O . LEU A 1 206 ? -1.734 -12.734 -4.076 1.00 95.56 206 LEU A O 1
ATOM 1547 N N . TRP A 1 207 ? -2.900 -11.180 -2.934 1.00 94.06 207 TRP A N 1
ATOM 1548 C CA . TRP A 1 207 ? -3.073 -11.975 -1.719 1.00 94.06 207 TRP A CA 1
ATOM 1549 C C . TRP A 1 207 ? -4.519 -12.048 -1.257 1.00 94.06 207 TRP A C 1
ATOM 1551 O O . TRP A 1 207 ? -5.306 -11.125 -1.458 1.00 94.06 207 TRP A O 1
ATOM 1561 N N . ILE A 1 208 ? -4.814 -13.131 -0.546 1.00 96.06 208 ILE A N 1
ATOM 1562 C CA . ILE A 1 208 ? -5.946 -13.242 0.369 1.00 96.06 208 ILE A CA 1
ATOM 1563 C C . ILE A 1 208 ? -5.386 -13.136 1.785 1.00 96.06 208 ILE A C 1
ATOM 1565 O O . ILE A 1 208 ? -4.327 -13.692 2.084 1.00 96.06 208 ILE A O 1
ATOM 1569 N N . GLY A 1 209 ? -6.078 -12.415 2.656 1.00 93.88 209 GLY A N 1
ATOM 1570 C CA . GLY A 1 209 ? -5.694 -12.269 4.046 1.00 93.88 209 GLY A CA 1
ATOM 1571 C C . GLY A 1 209 ? -6.821 -12.516 5.033 1.00 93.88 209 GLY A C 1
ATOM 1572 O O . GLY A 1 209 ? -7.999 -12.557 4.682 1.00 93.88 209 GLY A O 1
ATOM 1573 N N . ILE A 1 210 ? -6.427 -12.713 6.287 1.00 92.38 210 ILE A N 1
ATOM 1574 C CA . ILE A 1 210 ? -7.317 -12.921 7.426 1.00 92.38 210 ILE A CA 1
ATOM 1575 C C . ILE A 1 210 ? -6.813 -12.047 8.572 1.00 92.38 210 ILE A C 1
ATOM 1577 O O . ILE A 1 210 ? -5.635 -12.092 8.933 1.00 92.38 210 ILE A O 1
ATOM 1581 N N . LYS A 1 211 ? -7.707 -11.247 9.149 1.00 88.75 211 LYS A N 1
ATOM 1582 C CA . LYS A 1 211 ? -7.446 -10.480 10.368 1.00 88.75 211 LYS A CA 1
ATOM 1583 C C . LYS A 1 211 ? -7.473 -11.423 11.569 1.00 88.75 211 LYS A C 1
ATOM 1585 O O . LYS A 1 211 ? -8.440 -12.157 11.765 1.00 88.75 211 LYS A O 1
ATOM 1590 N N . GLY A 1 212 ? -6.383 -11.419 12.327 1.00 80.12 212 GLY A N 1
ATOM 1591 C CA . GLY A 1 212 ? -6.228 -12.172 13.565 1.00 80.12 212 GLY A CA 1
ATOM 1592 C C . GLY A 1 212 ? -6.715 -11.393 14.784 1.00 80.12 212 GLY A C 1
ATOM 1593 O O . GLY A 1 212 ? -7.403 -10.380 14.671 1.00 80.12 212 GLY A O 1
ATOM 1594 N N . ALA A 1 213 ? -6.324 -11.861 15.968 1.00 71.75 213 ALA A N 1
ATOM 1595 C CA . ALA A 1 213 ? -6.561 -11.132 17.208 1.00 71.75 213 ALA A CA 1
ATOM 1596 C C . ALA A 1 213 ? -5.763 -9.812 17.249 1.00 71.75 213 ALA A C 1
ATOM 1598 O O . ALA A 1 213 ? -4.613 -9.735 16.797 1.00 71.75 213 ALA A O 1
ATOM 1599 N N . GLY A 1 214 ? -6.385 -8.779 17.827 1.00 72.56 214 GLY A N 1
ATOM 1600 C CA . GLY A 1 214 ? -5.799 -7.447 17.967 1.00 72.56 214 GLY A CA 1
ATOM 1601 C C . GLY A 1 214 ? -5.487 -6.806 16.615 1.00 72.56 214 GLY A C 1
ATOM 1602 O O . GLY A 1 214 ? -6.319 -6.790 15.711 1.00 72.56 214 GLY A O 1
ATOM 1603 N N . SER A 1 215 ? -4.268 -6.289 16.475 1.00 73.06 215 SER A N 1
ATOM 1604 C CA . SER A 1 215 ? -3.802 -5.626 15.254 1.00 73.06 215 SER A CA 1
ATOM 1605 C C . SER A 1 215 ? -3.078 -6.574 14.294 1.00 73.06 215 SER A C 1
ATOM 1607 O O . SER A 1 215 ? -2.270 -6.106 13.505 1.00 73.06 215 SER A O 1
ATOM 1609 N N . THR A 1 216 ? -3.299 -7.891 14.350 1.00 80.88 216 THR A N 1
ATOM 1610 C CA . THR A 1 216 ? -2.570 -8.850 13.494 1.00 80.88 216 THR A CA 1
ATOM 1611 C C . THR A 1 216 ? -3.315 -9.129 12.186 1.00 80.88 216 THR A C 1
ATOM 1613 O O . THR A 1 216 ? -4.537 -9.277 12.175 1.00 80.88 216 THR A O 1
ATOM 1616 N N . ILE A 1 217 ? -2.587 -9.254 11.078 1.00 86.31 217 ILE A N 1
ATOM 1617 C CA . ILE A 1 217 ? -3.090 -9.729 9.788 1.00 86.31 217 ILE A CA 1
ATOM 1618 C C . ILE A 1 217 ? -2.151 -10.783 9.203 1.00 86.31 217 ILE A C 1
ATOM 1620 O O . ILE A 1 217 ? -0.926 -10.679 9.287 1.00 86.31 217 ILE A O 1
ATOM 1624 N N . TYR A 1 218 ? -2.754 -11.787 8.581 1.00 87.06 218 TYR A N 1
ATOM 1625 C CA . TYR A 1 218 ? -2.079 -12.817 7.803 1.00 87.06 218 TYR A CA 1
ATOM 1626 C C . TYR A 1 218 ? -2.441 -12.607 6.341 1.00 87.06 218 TYR A C 1
ATOM 1628 O O . TYR A 1 218 ? -3.613 -12.405 6.039 1.00 87.06 218 TYR A O 1
ATOM 1636 N N . ARG A 1 219 ? -1.469 -12.646 5.433 1.00 89.38 219 ARG A N 1
ATOM 1637 C CA . ARG A 1 219 ? -1.673 -12.530 3.987 1.00 89.38 219 ARG A CA 1
ATOM 1638 C C . ARG A 1 219 ? -0.893 -13.627 3.282 1.00 89.38 219 ARG A C 1
ATOM 1640 O O . ARG A 1 219 ? 0.293 -13.817 3.547 1.00 89.38 219 ARG A O 1
ATOM 1647 N N . PHE A 1 220 ? -1.562 -14.297 2.357 1.00 89.88 220 PHE A N 1
ATOM 1648 C CA . PHE A 1 220 ? -1.022 -15.372 1.537 1.00 89.88 220 PHE A CA 1
ATOM 1649 C C . PHE A 1 220 ? -1.352 -15.081 0.086 1.00 89.88 220 PHE A C 1
ATOM 1651 O O . PHE A 1 220 ? -2.497 -14.782 -0.257 1.00 89.88 220 PHE A O 1
ATOM 1658 N N . GLY A 1 221 ? -0.357 -15.156 -0.781 1.00 91.81 221 GLY A N 1
ATOM 1659 C CA . GLY A 1 221 ? -0.519 -14.713 -2.149 1.00 91.81 221 GLY A CA 1
ATOM 1660 C C . GLY A 1 221 ? 0.566 -15.191 -3.086 1.00 91.81 221 GLY A C 1
ATOM 1661 O O . GLY A 1 221 ? 1.394 -16.048 -2.765 1.00 91.81 221 GLY A O 1
ATOM 1662 N N . TYR A 1 222 ? 0.556 -14.601 -4.273 1.00 90.81 222 TYR A N 1
ATOM 1663 C CA . TYR A 1 222 ? 1.518 -14.899 -5.317 1.00 90.81 222 TYR A CA 1
ATOM 1664 C C . TYR A 1 222 ? 1.877 -13.627 -6.088 1.00 90.81 222 TYR A C 1
ATOM 1666 O O . TYR A 1 222 ? 1.002 -12.909 -6.572 1.00 90.81 222 TYR A O 1
ATOM 1674 N N . SER A 1 223 ? 3.174 -13.348 -6.193 1.00 92.56 223 SER A N 1
ATOM 1675 C CA . SER A 1 223 ? 3.750 -12.249 -6.968 1.00 92.56 223 SER A CA 1
ATOM 1676 C C . SER A 1 223 ? 3.937 -12.674 -8.417 1.00 92.56 223 SER A C 1
ATOM 1678 O O . SER A 1 223 ? 4.658 -13.634 -8.703 1.00 92.56 223 SER A O 1
ATOM 1680 N N . HIS A 1 224 ? 3.274 -11.973 -9.340 1.00 94.25 224 HIS A N 1
ATOM 1681 C CA . HIS A 1 224 ? 3.339 -12.261 -10.774 1.00 94.25 224 HIS A CA 1
ATOM 1682 C C . HIS A 1 224 ? 3.212 -10.983 -11.619 1.00 94.25 224 HIS A C 1
ATOM 1684 O O . HIS A 1 224 ? 2.275 -10.230 -11.360 1.00 94.25 224 HIS A O 1
ATOM 1690 N N . PRO A 1 225 ? 4.012 -10.788 -12.692 1.00 94.62 225 PRO A N 1
ATOM 1691 C CA . PRO A 1 225 ? 3.959 -9.592 -13.553 1.00 94.62 225 PRO A CA 1
ATOM 1692 C C . PRO A 1 225 ? 2.566 -9.250 -14.095 1.00 94.62 225 PRO A C 1
ATOM 1694 O O . PRO A 1 225 ? 2.204 -8.093 -14.262 1.00 94.62 225 PRO A O 1
ATOM 1697 N N . MET A 1 226 ? 1.743 -10.274 -14.337 1.00 94.50 226 MET A N 1
ATOM 1698 C CA . MET A 1 226 ? 0.345 -10.093 -14.749 1.00 94.50 226 MET A CA 1
ATOM 1699 C C . MET A 1 226 ? -0.458 -9.238 -13.762 1.00 94.50 226 MET A C 1
ATOM 1701 O O . MET A 1 226 ? -1.337 -8.507 -14.196 1.00 94.50 226 MET A O 1
ATOM 1705 N N . VAL A 1 227 ? -0.183 -9.320 -12.459 1.00 93.38 227 VAL A N 1
ATOM 1706 C CA . VAL A 1 227 ? -0.867 -8.483 -11.468 1.00 93.38 227 VAL A CA 1
ATOM 1707 C C . VAL A 1 227 ? -0.533 -7.017 -11.739 1.00 93.38 227 VAL A C 1
ATOM 1709 O O . VAL A 1 227 ? -1.462 -6.246 -11.955 1.00 93.38 227 VAL A O 1
ATOM 1712 N N . GLN A 1 228 ? 0.753 -6.668 -11.875 1.00 93.75 228 GLN A N 1
ATOM 1713 C CA . GLN A 1 228 ? 1.186 -5.316 -12.249 1.00 93.75 228 GLN A CA 1
ATOM 1714 C C . GLN A 1 228 ? 0.549 -4.825 -13.549 1.00 93.75 228 GLN A C 1
ATOM 1716 O O . GLN A 1 228 ? -0.004 -3.727 -13.595 1.00 93.75 228 GLN A O 1
ATOM 1721 N N . ASP A 1 229 ? 0.588 -5.638 -14.604 1.00 92.19 229 ASP A N 1
ATOM 1722 C CA . ASP A 1 229 ? 0.079 -5.223 -15.911 1.00 92.19 229 ASP A CA 1
ATOM 1723 C C . ASP A 1 229 ? -1.425 -4.902 -15.844 1.00 92.19 229 ASP A C 1
ATOM 1725 O O . ASP A 1 229 ? -1.903 -3.949 -16.464 1.00 92.19 229 ASP A O 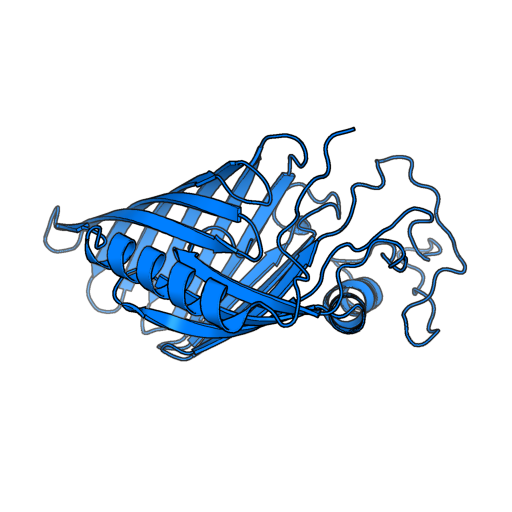1
ATOM 1729 N N . ARG A 1 230 ? -2.185 -5.657 -15.040 1.00 91.69 230 ARG A N 1
ATOM 1730 C CA . ARG A 1 230 ? -3.631 -5.456 -14.866 1.00 91.69 230 ARG A CA 1
ATOM 1731 C C . ARG A 1 230 ? -3.991 -4.333 -13.903 1.00 91.69 230 ARG A C 1
ATOM 1733 O O . ARG A 1 230 ? -4.997 -3.673 -14.146 1.00 91.69 230 ARG A O 1
ATOM 1740 N N . THR A 1 231 ? -3.233 -4.125 -12.833 1.00 89.75 231 THR A N 1
ATOM 1741 C CA . THR A 1 231 ? -3.561 -3.111 -11.818 1.00 89.75 231 THR A CA 1
ATOM 1742 C C . THR A 1 231 ? -2.993 -1.744 -12.175 1.00 89.75 231 THR A C 1
ATOM 1744 O O . THR A 1 231 ? -3.677 -0.738 -11.995 1.00 89.75 231 THR A O 1
ATOM 1747 N N . GLN A 1 232 ? -1.792 -1.699 -12.755 1.00 87.94 232 GLN A N 1
ATOM 1748 C CA . GLN A 1 232 ? -1.106 -0.463 -13.111 1.00 87.94 232 GLN A CA 1
ATOM 1749 C C . GLN A 1 232 ? -1.222 -0.148 -14.605 1.00 87.94 232 GLN A C 1
ATOM 1751 O O . GLN A 1 232 ? -1.851 0.845 -14.957 1.00 87.94 232 GLN A O 1
ATOM 1756 N N . ASN A 1 233 ? -0.689 -0.978 -15.512 1.00 89.81 233 ASN A N 1
ATOM 1757 C CA . ASN A 1 233 ? -0.619 -0.604 -16.937 1.00 89.81 233 ASN A CA 1
ATOM 1758 C C . ASN A 1 233 ? -2.008 -0.439 -17.581 1.00 89.81 233 ASN A C 1
ATOM 1760 O O . ASN A 1 233 ? -2.236 0.502 -18.342 1.00 89.81 233 ASN A O 1
ATOM 1764 N N . VAL A 1 234 ? -2.977 -1.303 -17.261 1.00 88.69 234 VAL A N 1
ATOM 1765 C CA . VAL A 1 234 ? -4.368 -1.132 -17.724 1.00 88.69 234 VAL A CA 1
ATOM 1766 C C . VAL A 1 234 ? -4.973 0.169 -17.184 1.00 88.69 234 VAL A C 1
ATOM 1768 O O . VAL A 1 234 ? -5.585 0.914 -17.952 1.00 88.69 234 VAL A O 1
ATOM 1771 N N . THR A 1 235 ? -4.761 0.488 -15.907 1.00 86.75 235 THR A N 1
ATOM 1772 C CA . THR A 1 235 ? -5.206 1.756 -15.304 1.00 86.75 235 THR A CA 1
ATOM 1773 C C . THR A 1 235 ? -4.565 2.937 -16.023 1.00 86.75 235 THR A C 1
ATOM 1775 O O . THR A 1 235 ? -5.273 3.793 -16.555 1.00 86.75 235 THR A O 1
ATOM 1778 N N . HIS A 1 236 ? -3.243 2.913 -16.181 1.00 86.88 236 HIS A N 1
ATOM 1779 C CA . HIS A 1 236 ? -2.484 3.935 -16.891 1.00 86.88 236 HIS A CA 1
ATOM 1780 C C . HIS A 1 236 ? -2.887 4.065 -18.348 1.00 86.88 236 HIS A C 1
ATOM 1782 O O . HIS A 1 236 ? -2.721 5.133 -18.921 1.00 86.88 236 HIS A O 1
ATOM 1788 N N . LYS A 1 237 ? -3.442 3.019 -18.965 1.00 88.88 237 LYS A N 1
ATOM 1789 C CA . LYS A 1 237 ? -3.938 3.043 -20.342 1.00 88.88 237 LYS A CA 1
ATOM 1790 C C . LYS A 1 237 ? -5.311 3.702 -20.484 1.00 88.88 237 LYS A C 1
ATOM 1792 O O . LYS A 1 237 ? -5.566 4.341 -21.509 1.00 88.88 237 LYS A O 1
ATOM 1797 N N . PHE A 1 238 ? -6.210 3.497 -19.523 1.00 87.12 238 PHE A N 1
ATOM 1798 C CA . PHE A 1 238 ? -7.635 3.812 -19.686 1.00 87.12 238 PHE A CA 1
ATOM 1799 C C . PHE A 1 238 ? -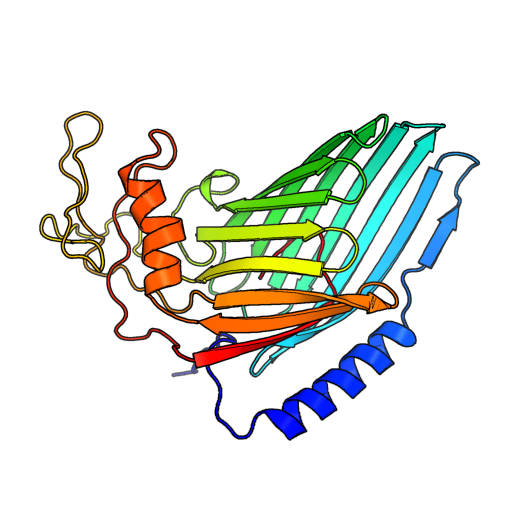8.167 4.900 -18.757 1.00 87.12 238 PHE A C 1
ATOM 1801 O O . PHE A 1 238 ? -9.173 5.516 -19.103 1.00 87.12 238 PHE A O 1
ATOM 1808 N N . VAL A 1 239 ? -7.513 5.173 -17.630 1.00 85.50 239 VAL A N 1
ATOM 1809 C CA . VAL A 1 239 ? -7.996 6.119 -16.620 1.00 85.50 239 VAL A CA 1
ATOM 1810 C C . VAL A 1 239 ? -7.381 7.501 -16.866 1.00 85.50 239 VAL A C 1
ATOM 1812 O O . VAL A 1 239 ? -6.179 7.657 -16.663 1.00 85.50 239 VAL A O 1
ATOM 1815 N N . PRO A 1 240 ? -8.153 8.520 -17.305 1.00 82.38 240 PRO A N 1
ATOM 1816 C CA . PRO A 1 240 ? -7.604 9.792 -17.793 1.00 82.38 240 PRO A CA 1
ATOM 1817 C C . PRO A 1 240 ? -6.776 10.592 -16.785 1.00 82.38 240 PRO A C 1
ATOM 1819 O O . PRO A 1 240 ? -5.891 11.337 -17.201 1.00 82.38 240 PRO A O 1
ATOM 1822 N N . TRP A 1 241 ? -7.067 10.473 -15.490 1.00 79.81 241 TRP A N 1
ATOM 1823 C CA . TRP A 1 241 ? -6.347 11.171 -14.418 1.00 79.81 241 TRP A CA 1
ATOM 1824 C C . TRP A 1 241 ? -5.129 10.402 -13.893 1.00 79.81 241 TRP A C 1
ATOM 1826 O O . TRP A 1 241 ? -4.346 10.975 -13.154 1.00 79.81 241 TRP A O 1
ATOM 1836 N N . ALA A 1 242 ? -4.940 9.147 -14.311 1.00 80.62 242 ALA A N 1
ATOM 1837 C CA . ALA A 1 242 ? -3.799 8.305 -13.946 1.00 80.62 242 ALA A CA 1
ATOM 1838 C C . ALA A 1 242 ? -2.953 7.939 -15.183 1.00 80.62 242 ALA A C 1
ATOM 1840 O O . ALA A 1 242 ? -2.386 6.857 -15.271 1.00 80.62 242 ALA A O 1
ATOM 1841 N N . ARG A 1 243 ? -2.940 8.800 -16.212 1.00 86.50 243 ARG A N 1
ATOM 1842 C CA . ARG A 1 243 ? -2.244 8.535 -17.483 1.00 86.50 243 ARG A CA 1
ATOM 1843 C C . ARG A 1 243 ? -0.747 8.779 -17.332 1.00 86.50 243 ARG A C 1
ATOM 1845 O O . ARG A 1 243 ? -0.330 9.923 -17.195 1.00 86.50 243 ARG A O 1
ATOM 1852 N N . THR A 1 244 ? 0.040 7.723 -17.488 1.00 88.62 244 THR A N 1
ATOM 1853 C CA . THR A 1 244 ? 1.510 7.755 -17.449 1.00 88.62 244 THR A CA 1
ATOM 1854 C C . THR A 1 244 ? 2.094 6.643 -18.341 1.00 88.62 244 THR A C 1
ATOM 1856 O O . THR A 1 244 ? 1.341 5.927 -19.025 1.00 88.62 244 THR A O 1
ATOM 1859 N N . GLN A 1 245 ? 3.423 6.550 -18.432 1.00 92.50 245 GLN A N 1
ATOM 1860 C CA . GLN A 1 245 ? 4.098 5.495 -19.197 1.00 92.50 245 GLN A CA 1
ATOM 1861 C C . GLN A 1 245 ? 3.967 4.142 -18.480 1.00 92.50 245 GLN A C 1
ATOM 1863 O O . GLN A 1 245 ? 3.692 4.068 -17.283 1.00 92.50 245 GLN A O 1
ATOM 1868 N N . PHE A 1 246 ? 4.122 3.046 -19.217 1.00 94.25 246 PHE A N 1
ATOM 1869 C CA . PHE A 1 246 ? 4.120 1.714 -18.615 1.00 94.25 246 PHE A CA 1
ATOM 1870 C C . PHE A 1 246 ? 5.436 1.391 -17.911 1.00 94.25 246 PHE A C 1
ATOM 1872 O O . PHE A 1 246 ? 6.508 1.787 -18.366 1.00 94.25 246 PHE A O 1
ATOM 1879 N N . PHE A 1 247 ? 5.326 0.582 -16.861 1.00 93.75 247 PHE A N 1
ATOM 1880 C CA . PHE A 1 247 ? 6.416 -0.256 -16.370 1.00 93.75 247 PHE A CA 1
ATOM 1881 C C . PHE A 1 247 ? 6.202 -1.638 -16.977 1.00 93.75 247 PHE A C 1
ATOM 1883 O O . PHE A 1 247 ? 5.149 -2.251 -16.776 1.00 93.75 247 PHE A O 1
ATOM 1890 N N . ASN A 1 248 ? 7.133 -2.082 -17.814 1.00 93.00 248 ASN A N 1
ATOM 1891 C CA . ASN A 1 248 ? 6.986 -3.328 -18.568 1.00 93.00 248 ASN A CA 1
ATOM 1892 C C . ASN A 1 248 ? 8.268 -4.166 -18.623 1.00 93.00 248 ASN A C 1
ATOM 1894 O O . ASN A 1 248 ? 8.311 -5.154 -19.361 1.00 93.00 248 ASN A O 1
ATOM 1898 N N . ARG A 1 249 ? 9.289 -3.793 -17.843 1.00 93.88 249 ARG A N 1
ATOM 1899 C CA . ARG A 1 249 ? 10.470 -4.622 -17.619 1.00 93.88 249 ARG A CA 1
ATOM 1900 C C . ARG A 1 249 ? 10.321 -5.385 -16.313 1.00 93.88 249 ARG A C 1
ATOM 1902 O O . ARG A 1 249 ? 9.849 -4.857 -15.307 1.00 93.88 249 ARG A O 1
ATOM 1909 N N . TYR A 1 250 ? 10.707 -6.652 -16.367 1.00 93.62 250 TYR A N 1
ATOM 1910 C CA . TYR A 1 250 ? 10.562 -7.610 -15.273 1.00 93.62 250 TYR A CA 1
ATOM 1911 C C . TYR A 1 250 ? 11.860 -8.396 -15.062 1.00 93.62 250 TYR A C 1
ATOM 1913 O O . TYR A 1 250 ? 11.824 -9.523 -14.570 1.00 93.62 250 TYR A O 1
ATOM 1921 N N . ASP A 1 251 ? 12.993 -7.816 -15.467 1.00 92.25 251 ASP A N 1
ATOM 1922 C CA . ASP A 1 251 ? 14.304 -8.476 -15.457 1.00 92.25 251 ASP A CA 1
ATOM 1923 C C . ASP A 1 251 ? 14.708 -8.858 -14.022 1.00 92.25 251 ASP A C 1
ATOM 1925 O O . ASP A 1 251 ? 15.278 -9.920 -13.783 1.00 92.25 251 ASP A O 1
ATOM 1929 N N . GLU A 1 252 ? 14.327 -8.016 -13.055 1.00 90.94 252 GLU A N 1
ATOM 1930 C CA . GLU A 1 252 ? 14.582 -8.189 -11.619 1.00 90.94 252 GLU A CA 1
ATOM 1931 C C . GLU A 1 252 ? 13.308 -8.545 -10.826 1.00 90.94 252 GLU A C 1
ATOM 1933 O O . GLU A 1 252 ? 13.254 -8.408 -9.600 1.00 90.94 252 GLU A O 1
ATOM 1938 N N . PHE A 1 253 ? 12.252 -8.999 -11.511 1.00 92.44 253 PHE A N 1
ATOM 1939 C CA . PHE A 1 253 ? 10.967 -9.265 -10.871 1.00 92.44 253 PHE A CA 1
ATOM 1940 C C . PHE A 1 253 ? 11.031 -10.498 -9.963 1.00 92.44 253 PHE A C 1
ATOM 1942 O O . PHE A 1 253 ? 11.301 -11.625 -10.391 1.00 92.44 253 PHE A O 1
ATOM 1949 N N . LYS A 1 254 ? 10.653 -10.318 -8.698 1.00 89.06 254 LYS A N 1
ATOM 1950 C CA . LYS A 1 254 ? 10.571 -11.394 -7.712 1.00 89.06 254 LYS A CA 1
ATOM 1951 C C . LYS A 1 254 ? 9.237 -12.134 -7.828 1.00 89.06 254 LYS A C 1
ATOM 1953 O O . LYS A 1 254 ? 8.240 -11.807 -7.174 1.00 89.06 254 LYS A O 1
ATOM 1958 N N . LYS A 1 255 ? 9.217 -13.148 -8.697 1.00 90.75 255 LYS A N 1
ATOM 1959 C CA . LYS A 1 255 ? 8.069 -14.041 -8.926 1.00 90.75 255 LYS A CA 1
ATOM 1960 C C . LYS A 1 255 ? 8.032 -15.173 -7.901 1.00 90.75 255 LYS A C 1
ATOM 1962 O O . LYS A 1 255 ? 9.051 -15.798 -7.629 1.00 90.75 255 LYS A O 1
ATOM 1967 N N . GLY A 1 256 ? 6.848 -15.483 -7.374 1.00 87.88 256 GLY A N 1
ATOM 1968 C CA . GLY A 1 256 ? 6.663 -16.611 -6.456 1.00 87.88 256 GLY A CA 1
ATOM 1969 C C . GLY A 1 256 ? 5.660 -16.337 -5.343 1.00 87.88 256 GLY A C 1
ATOM 1970 O O . GLY A 1 256 ? 4.933 -15.347 -5.378 1.00 87.88 256 GLY A O 1
ATOM 1971 N N . PHE A 1 257 ? 5.624 -17.224 -4.348 1.00 86.00 257 PHE A N 1
ATOM 1972 C CA . PHE A 1 257 ? 4.735 -17.073 -3.198 1.00 86.00 257 PHE A CA 1
ATOM 1973 C C . PHE A 1 257 ? 5.050 -15.803 -2.402 1.00 86.00 257 PHE A C 1
ATOM 1975 O O . PHE A 1 257 ? 6.210 -15.457 -2.166 1.00 86.00 257 PHE A O 1
ATOM 1982 N N . TYR A 1 258 ? 3.983 -15.134 -1.981 1.00 85.38 258 TYR A N 1
ATOM 1983 C CA . TYR A 1 258 ? 3.999 -13.990 -1.085 1.00 85.38 258 TYR A CA 1
ATOM 1984 C C . TYR A 1 258 ? 3.343 -14.401 0.225 1.00 85.38 258 TYR A C 1
ATOM 1986 O O . TYR A 1 258 ? 2.238 -14.939 0.219 1.00 85.38 258 TYR A O 1
ATOM 1994 N N . ASN A 1 259 ? 4.018 -14.136 1.338 1.00 83.38 259 ASN A N 1
ATOM 1995 C CA . ASN A 1 259 ? 3.468 -14.346 2.666 1.00 83.38 259 ASN A CA 1
ATOM 1996 C C . ASN A 1 259 ? 3.836 -13.155 3.543 1.00 83.38 259 ASN A C 1
ATOM 1998 O O . ASN A 1 259 ? 4.983 -12.698 3.527 1.00 83.38 259 ASN A O 1
ATOM 2002 N N . TYR A 1 260 ? 2.869 -12.689 4.320 1.00 82.75 260 TYR A N 1
ATOM 2003 C CA . TYR A 1 260 ? 3.063 -11.665 5.333 1.00 82.75 260 TYR A CA 1
ATOM 2004 C C . TYR A 1 260 ? 2.258 -12.038 6.568 1.00 82.75 260 TYR A C 1
ATOM 2006 O O . TYR A 1 260 ? 1.065 -12.325 6.474 1.00 82.75 260 TYR A O 1
ATOM 2014 N N . THR A 1 261 ? 2.904 -11.999 7.724 1.00 81.06 261 THR A N 1
ATOM 2015 C CA . THR A 1 261 ? 2.238 -12.163 9.013 1.00 81.06 261 THR A CA 1
ATOM 2016 C C . THR A 1 261 ? 2.698 -11.044 9.910 1.00 81.06 261 THR A C 1
ATOM 2018 O O . THR A 1 261 ? 3.892 -10.932 10.188 1.00 81.06 261 THR A O 1
ATOM 2021 N N . GLY A 1 262 ? 1.782 -10.192 10.353 1.00 77.62 262 GLY A N 1
ATOM 2022 C CA . GLY A 1 262 ? 2.233 -9.033 11.088 1.00 77.62 262 GLY A CA 1
ATOM 2023 C C . GLY A 1 262 ? 1.192 -8.027 11.481 1.00 77.62 262 GLY A C 1
ATOM 2024 O O . GLY A 1 262 ? -0.011 -8.252 11.402 1.00 77.62 262 GLY A O 1
ATOM 2025 N N . PHE A 1 263 ? 1.712 -6.891 11.910 1.00 78.50 263 PHE A N 1
ATOM 2026 C CA . PHE A 1 263 ? 0.942 -5.726 12.270 1.00 78.50 263 PHE A CA 1
ATOM 2027 C C . PHE A 1 263 ? 0.150 -5.168 11.081 1.00 78.50 263 PHE A C 1
ATOM 2029 O O . PHE A 1 263 ? 0.700 -4.760 10.061 1.00 78.50 263 PHE A O 1
ATOM 2036 N N . ASN A 1 264 ? -1.165 -5.110 11.232 1.00 81.88 264 ASN A N 1
ATOM 2037 C CA . ASN A 1 264 ? -2.077 -4.507 10.284 1.00 81.88 264 ASN A CA 1
ATOM 2038 C C . ASN A 1 264 ? -1.974 -2.981 10.360 1.00 81.88 264 ASN A C 1
ATOM 2040 O O . ASN A 1 264 ? -2.662 -2.332 11.151 1.00 81.88 264 ASN A O 1
ATOM 2044 N N . ASN A 1 265 ? -1.095 -2.415 9.540 1.00 81.94 265 ASN A N 1
ATOM 2045 C CA . ASN A 1 265 ? -0.874 -0.982 9.486 1.00 81.94 265 ASN A CA 1
ATOM 2046 C C . ASN A 1 265 ? -2.065 -0.257 8.808 1.00 81.94 265 ASN A C 1
ATOM 2048 O O . ASN A 1 265 ? -2.296 -0.428 7.609 1.00 81.94 265 ASN A O 1
ATOM 2052 N N . PRO A 1 266 ? -2.810 0.608 9.522 1.00 81.38 266 PRO A N 1
ATOM 2053 C CA . PRO A 1 266 ? -3.920 1.363 8.954 1.00 81.38 266 PRO A CA 1
ATOM 2054 C C . PRO A 1 266 ? -3.460 2.489 8.016 1.00 81.38 266 PRO A C 1
ATOM 2056 O O . PRO A 1 266 ? -4.301 3.059 7.327 1.00 81.38 266 PRO A O 1
ATOM 2059 N N . TYR A 1 267 ? -2.159 2.808 7.975 1.00 84.00 267 TYR A N 1
ATOM 2060 C CA . TYR A 1 267 ? -1.575 3.891 7.173 1.00 84.00 267 TYR A CA 1
ATOM 2061 C C . TYR A 1 267 ? -0.748 3.395 5.978 1.00 84.00 267 TYR A C 1
ATOM 2063 O O . TYR A 1 267 ? -0.413 4.188 5.100 1.00 84.00 267 TYR A O 1
ATOM 2071 N N . SER A 1 268 ? -0.479 2.091 5.867 1.00 84.62 268 SER A N 1
ATOM 2072 C CA . SER A 1 268 ? 0.265 1.522 4.736 1.00 84.62 268 SER A CA 1
ATOM 2073 C C . SER A 1 268 ? -0.148 0.082 4.408 1.00 84.62 268 SER A C 1
ATOM 2075 O O . SER A 1 268 ? -0.427 -0.700 5.315 1.00 84.62 268 SER A O 1
ATOM 2077 N N . LEU A 1 269 ? -0.164 -0.272 3.120 1.00 86.25 269 LEU A N 1
ATOM 2078 C CA . LEU A 1 269 ? -0.297 -1.643 2.606 1.00 86.25 269 LEU A CA 1
ATOM 2079 C C . LEU A 1 269 ? 1.059 -2.282 2.228 1.00 86.25 269 LEU A C 1
ATOM 2081 O O . LEU A 1 269 ? 1.085 -3.287 1.507 1.00 86.25 269 LEU A O 1
ATOM 2085 N N . TRP A 1 270 ? 2.172 -1.705 2.687 1.00 79.94 270 TRP A N 1
ATOM 2086 C CA . TRP A 1 270 ? 3.546 -2.061 2.306 1.00 79.94 270 TRP A CA 1
ATOM 2087 C C . TRP A 1 270 ? 4.347 -2.701 3.435 1.00 79.94 270 TRP A C 1
ATOM 2089 O O . TRP A 1 270 ? 4.022 -2.466 4.620 1.00 79.94 270 TRP A O 1
#

Radius of gyration: 19.2 Å; Cα contacts (8 Å, |Δi|>4): 711; chains: 1; bounding box: 52×39×57 Å

Solvent-accessible surface area (backbone atoms only — not comparable to full-atom values): 13371 Å² total; per-residue (Å²): 143,80,86,80,67,57,56,41,44,65,66,94,74,42,66,64,56,46,52,49,47,43,49,53,27,52,52,51,30,64,76,37,51,59,48,73,46,74,77,49,100,40,33,31,40,35,39,34,54,30,38,25,36,43,54,85,38,72,24,43,39,42,36,40,33,45,36,40,46,59,90,60,34,37,38,39,43,36,40,34,39,36,39,36,59,79,36,34,37,43,25,35,33,42,35,41,35,48,78,44,36,33,46,30,42,26,42,23,39,33,36,72,97,61,58,45,39,32,10,31,47,33,41,35,48,64,62,32,36,41,36,42,35,25,12,78,66,44,71,54,73,72,31,35,64,38,39,32,37,36,40,31,52,71,53,38,33,43,33,35,37,33,35,35,47,75,61,64,97,81,53,56,72,30,67,82,28,38,46,94,85,67,50,64,44,52,68,55,97,92,37,86,36,16,13,36,65,77,23,37,34,40,36,14,34,45,30,45,29,41,56,51,75,71,57,32,31,38,36,45,32,41,16,38,72,68,49,40,40,59,66,46,40,46,39,26,54,70,37,85,92,55,61,59,64,28,65,68,40,56,92,73,41,28,59,38,54,32,52,35,33,20,46,60,52,92,54,50,91,122

Nearest PDB structures (foldseek):
  4e1t-assembly1_A  TM=4.645E-01  e=5.219E-03  Yersinia pseudotuberculosis
  5g26-assembly1_A  TM=5.187E-01  e=1.450E-02  Escherichia coli O157
  6ehb-assembly1_C  TM=3.156E-01  e=1.737E+00  Vibrio cholerae O395
  2vqi-assembly2_B-2  TM=1.822E-01  e=6.663E+00  Escherichia coli

Sequence (270 aa):
MGGFSLAAGGSLSGGLSFAGNYMLSSTFNSFMPSFNIPISNNFSFSASLGLGFGSGTLGLGLNTSLNYTNGDFSASLGWGIGSGSTGDYSGWGASARYKGWGLGYTRTNYSSADNQVVGGVSLYFRDVSFRLENDFFGDGHDRFRSNAFELTVGNFTLGSNLYNNDVGEKAEIDYNGKMLNGKPNRPYKGKPMGAWKEGQTYSSPLWIGIKGAGSTIYRFGYSHPMVQDRTQNVTHKFVPWARTQFFNRYDEFKKGFYNYTGFNNPYSLW

Foldseek 3Di:
DDDQPDQFADDPVCPVVVVVQQCVQVVVQVVFFWDWAAPDPFKIKIKGWKWKDGNPKIKTKIKIWIWGDDVQKIKIKMWMWMAMSLATKIKIKIKIGGNFWIKMKMWMFGDDPQTAIKIKIWTTHHQWIKMKIASLRPVLQCAAFGIKMWIGRNFKIKMKTWGKHRCDPPFDADLCADFPVSHAADDAPNHRAHARPPIETAWMWIWMKGHDPHQKMKIKTWTDVVNQSVPQVVCLRPPNSNPHHDRHDHPNYRTTIIIMIMGNDPRDPD